Protein AF-A0A4V2G435-F1 (afdb_monomer_lite)

Structure (mmCIF, N/CA/C/O backbone):
data_AF-A0A4V2G435-F1
#
_entry.id   AF-A0A4V2G435-F1
#
loop_
_atom_site.group_PDB
_atom_site.id
_atom_site.type_symbol
_atom_site.label_atom_id
_atom_site.label_alt_id
_atom_site.label_comp_id
_atom_site.label_asym_id
_atom_site.label_entity_id
_atom_site.label_seq_id
_atom_site.pdbx_PDB_ins_code
_atom_site.Cartn_x
_atom_site.Cartn_y
_atom_site.Cartn_z
_atom_site.occupancy
_atom_site.B_iso_or_equiv
_atom_site.auth_seq_id
_atom_site.auth_comp_id
_atom_site.auth_asym_id
_atom_site.auth_atom_id
_atom_site.pdbx_PDB_model_num
ATOM 1 N N . MET A 1 1 ? 16.962 -81.201 39.757 1.00 57.88 1 MET A N 1
ATOM 2 C CA . MET A 1 1 ? 16.666 -80.628 38.418 1.00 57.88 1 MET A CA 1
ATOM 3 C C . MET A 1 1 ? 15.158 -80.462 38.131 1.00 57.88 1 MET A C 1
ATOM 5 O O . MET A 1 1 ? 14.732 -80.613 36.994 1.00 57.88 1 MET A O 1
ATOM 9 N N . ARG A 1 2 ? 14.321 -80.135 39.133 1.00 53.91 2 ARG A N 1
ATOM 10 C CA . ARG A 1 2 ? 12.897 -79.784 38.915 1.00 53.91 2 ARG A CA 1
ATOM 11 C C . ARG A 1 2 ? 12.682 -78.270 38.827 1.00 53.91 2 ARG A C 1
ATOM 13 O O . ARG A 1 2 ? 11.842 -77.824 38.064 1.00 53.91 2 ARG A O 1
ATOM 20 N N . MET A 1 3 ? 13.517 -77.493 39.519 1.00 58.62 3 MET A N 1
ATOM 21 C CA . MET A 1 3 ? 13.436 -76.028 39.567 1.00 58.62 3 MET A CA 1
ATOM 22 C C . MET A 1 3 ? 13.704 -75.358 38.207 1.00 58.62 3 MET A C 1
ATOM 24 O O . MET A 1 3 ? 13.019 -74.412 37.846 1.00 58.62 3 MET A O 1
ATOM 28 N N . PHE A 1 4 ? 14.620 -75.907 37.401 1.00 59.41 4 PHE A N 1
ATOM 29 C CA . PHE A 1 4 ? 14.977 -75.348 36.088 1.00 59.41 4 PHE A CA 1
ATOM 30 C C . PHE A 1 4 ? 13.829 -75.404 35.066 1.00 59.41 4 PHE A C 1
ATOM 32 O O . PHE A 1 4 ? 13.724 -74.548 34.193 1.00 59.41 4 PHE A O 1
ATOM 39 N N . ARG A 1 5 ? 12.927 -76.387 35.203 1.00 65.44 5 ARG A N 1
ATOM 40 C CA . ARG A 1 5 ? 11.756 -76.531 34.326 1.00 65.44 5 ARG A CA 1
ATOM 41 C C . ARG A 1 5 ? 10.707 -75.450 34.589 1.00 65.44 5 ARG A C 1
ATOM 43 O O . ARG A 1 5 ? 10.066 -74.996 33.650 1.00 65.44 5 ARG A O 1
ATOM 50 N N . PHE A 1 6 ? 10.578 -75.004 35.839 1.00 69.00 6 PHE A N 1
ATOM 51 C CA . PHE A 1 6 ? 9.664 -73.919 36.197 1.00 69.00 6 PHE A CA 1
ATOM 52 C C . PHE A 1 6 ? 10.163 -72.562 35.698 1.00 69.00 6 PHE A C 1
ATOM 54 O O . PHE A 1 6 ? 9.363 -71.789 35.187 1.00 69.00 6 PHE A O 1
ATOM 61 N N . PHE A 1 7 ? 11.475 -72.305 35.745 1.00 66.44 7 PHE A N 1
ATOM 62 C CA . PHE A 1 7 ? 12.044 -71.071 35.192 1.00 66.44 7 PHE A CA 1
ATOM 63 C C . PHE A 1 7 ? 11.900 -70.980 33.670 1.00 66.44 7 PHE A C 1
ATOM 65 O O . PHE A 1 7 ? 11.588 -69.911 33.157 1.00 66.44 7 PHE A O 1
ATOM 72 N N . PHE A 1 8 ? 12.053 -72.097 32.952 1.00 68.62 8 PHE A N 1
ATOM 73 C CA . PHE A 1 8 ? 11.862 -72.114 31.499 1.00 68.62 8 PHE A CA 1
ATOM 74 C C . PHE A 1 8 ? 10.394 -71.894 31.104 1.00 68.62 8 PHE A C 1
ATOM 76 O O . PHE A 1 8 ? 10.112 -71.148 30.172 1.00 68.62 8 PHE A O 1
ATOM 83 N N . ALA A 1 9 ? 9.448 -72.479 31.849 1.00 70.12 9 ALA A N 1
ATOM 84 C CA . ALA A 1 9 ? 8.021 -72.237 31.635 1.00 70.12 9 ALA A CA 1
ATOM 85 C C . ALA A 1 9 ? 7.628 -70.778 31.935 1.00 70.12 9 ALA A C 1
ATOM 87 O O . ALA A 1 9 ? 6.864 -70.185 31.177 1.00 70.12 9 ALA A O 1
ATOM 88 N N . LEU A 1 10 ? 8.190 -70.178 32.992 1.00 64.88 10 LEU A N 1
ATOM 89 C CA . LEU A 1 10 ? 7.948 -68.773 33.332 1.00 64.88 10 LEU A CA 1
ATOM 90 C C . LEU A 1 10 ? 8.527 -67.826 32.268 1.00 64.88 10 LEU A C 1
ATOM 92 O O . LEU A 1 10 ? 7.860 -66.881 31.863 1.00 64.88 10 LEU A O 1
ATOM 96 N N . ALA A 1 11 ? 9.727 -68.120 31.757 1.00 65.00 11 ALA A N 1
ATOM 97 C CA . ALA A 1 11 ? 10.351 -67.354 30.679 1.00 65.00 11 ALA A CA 1
ATOM 98 C C . ALA A 1 11 ? 9.545 -67.419 29.370 1.00 65.00 11 ALA A C 1
ATOM 100 O O . ALA A 1 11 ? 9.475 -66.430 28.646 1.00 65.00 11 ALA A O 1
ATOM 101 N N . LEU A 1 12 ? 8.892 -68.550 29.086 1.00 63.47 12 LEU A N 1
ATOM 102 C CA . LEU A 1 12 ? 8.074 -68.721 27.884 1.00 63.47 12 LEU A CA 1
ATOM 103 C C . LEU A 1 12 ? 6.739 -67.961 27.972 1.00 63.47 12 LEU A C 1
ATOM 105 O O . LEU A 1 12 ? 6.297 -67.385 26.984 1.00 63.47 12 LEU A O 1
ATOM 109 N N . ILE A 1 13 ? 6.129 -67.893 29.161 1.00 63.53 13 ILE A N 1
ATOM 110 C CA . ILE A 1 13 ? 4.898 -67.116 29.398 1.00 63.53 13 ILE A CA 1
ATOM 111 C C . ILE A 1 13 ? 5.200 -65.610 29.434 1.00 63.53 13 ILE A C 1
ATOM 113 O O . ILE A 1 13 ? 4.426 -64.813 28.911 1.00 63.53 13 ILE A O 1
ATOM 117 N N . CYS A 1 14 ? 6.349 -65.206 29.984 1.00 59.75 14 CYS A N 1
ATOM 118 C CA . CYS A 1 14 ? 6.784 -63.807 29.972 1.00 59.75 14 CYS A CA 1
ATOM 119 C C . CYS A 1 14 ? 7.311 -63.345 28.600 1.00 59.75 14 CYS A C 1
ATOM 121 O O . CYS A 1 14 ? 7.292 -62.149 28.326 1.00 59.75 14 CYS A O 1
ATOM 123 N N . GLY A 1 15 ? 7.758 -64.264 27.736 1.00 56.50 15 GLY A N 1
ATOM 124 C CA . GLY A 1 15 ? 8.289 -63.960 26.401 1.00 56.50 15 GLY A CA 1
ATOM 125 C C . GLY A 1 15 ? 7.241 -63.833 25.290 1.00 56.50 15 GLY A C 1
ATOM 126 O O . GLY A 1 15 ? 7.570 -63.357 24.208 1.00 56.50 15 GLY A O 1
ATOM 127 N N . LEU A 1 16 ? 5.988 -64.234 25.532 1.00 56.72 16 LEU A N 1
ATOM 128 C CA . LEU A 1 16 ? 4.901 -64.154 24.541 1.00 56.72 16 LEU A CA 1
ATOM 129 C C . LEU A 1 16 ? 4.052 -62.876 24.659 1.00 56.72 16 LEU A C 1
ATOM 131 O O . LEU A 1 16 ? 3.185 -62.629 23.822 1.00 56.72 16 LEU A O 1
ATOM 135 N N . SER A 1 17 ? 4.318 -62.031 25.653 1.00 60.50 17 SER A N 1
ATOM 136 C CA . SER A 1 17 ? 3.554 -60.806 25.911 1.00 60.50 17 SER A CA 1
ATOM 137 C C . SER A 1 17 ? 4.181 -59.579 25.250 1.00 60.50 17 SER A C 1
ATOM 139 O O . SER A 1 17 ? 4.481 -58.604 25.926 1.00 60.50 17 SER A O 1
ATOM 141 N N . SER A 1 18 ? 4.402 -59.614 23.935 1.00 57.25 18 SER A N 1
ATOM 142 C CA . SER A 1 18 ? 4.477 -58.382 23.135 1.00 57.25 18 SER A CA 1
ATOM 143 C C . SER A 1 18 ? 4.361 -58.692 21.645 1.00 57.25 18 SER A C 1
ATOM 145 O O . SER A 1 18 ? 5.321 -58.618 20.884 1.00 57.25 18 SER A O 1
ATOM 147 N N . ALA A 1 19 ? 3.154 -59.034 21.210 1.00 59.62 19 ALA A N 1
ATOM 148 C CA . ALA A 1 19 ? 2.731 -58.682 19.863 1.00 59.62 19 ALA A CA 1
ATOM 149 C C . ALA A 1 19 ? 1.853 -57.436 19.990 1.00 59.62 19 ALA A C 1
ATOM 151 O O . ALA A 1 19 ? 0.631 -57.501 19.868 1.00 59.62 19 ALA A O 1
ATOM 152 N N . ALA A 1 20 ? 2.476 -56.295 20.297 1.00 57.44 20 ALA A N 1
ATOM 153 C CA . ALA A 1 20 ? 1.845 -55.017 20.022 1.00 57.44 20 ALA A CA 1
ATOM 154 C C . ALA A 1 20 ? 1.720 -54.927 18.498 1.00 57.44 20 ALA A C 1
ATOM 156 O O . ALA A 1 20 ? 2.673 -54.600 17.793 1.00 57.44 20 ALA A O 1
ATOM 157 N N . LYS A 1 21 ? 0.558 -55.328 17.981 1.00 52.56 21 LYS A N 1
ATOM 158 C CA . LYS A 1 21 ? 0.185 -55.126 16.590 1.00 52.56 21 LYS A CA 1
ATOM 159 C C . LYS A 1 21 ? 0.009 -53.615 16.433 1.00 52.56 21 LYS A C 1
ATOM 161 O O . LYS A 1 21 ? -1.062 -53.087 16.711 1.00 52.56 21 LYS A O 1
ATOM 166 N N . ALA A 1 22 ? 1.100 -52.922 16.117 1.00 54.53 22 ALA A N 1
ATOM 167 C CA . ALA A 1 22 ? 1.050 -51.534 15.695 1.00 54.53 22 ALA A CA 1
ATOM 168 C C . ALA A 1 22 ? 0.249 -51.526 14.393 1.00 54.53 22 ALA A C 1
ATOM 170 O O . ALA A 1 22 ? 0.729 -51.975 13.353 1.00 54.53 22 ALA A O 1
ATOM 171 N N . ASP A 1 23 ? -1.026 -51.164 14.504 1.00 57.56 23 ASP A N 1
ATOM 172 C CA . ASP A 1 23 ? -1.878 -50.945 13.352 1.00 57.56 23 ASP A CA 1
ATOM 173 C C . ASP A 1 23 ? -1.259 -49.823 12.520 1.00 57.56 23 ASP A C 1
ATOM 175 O O . ASP A 1 23 ? -0.794 -48.816 13.059 1.00 57.56 23 ASP A O 1
ATOM 179 N N . GLN A 1 24 ? -1.217 -50.033 11.212 1.00 55.12 24 GLN A N 1
ATOM 180 C CA . GLN A 1 24 ? -0.586 -49.164 10.226 1.00 55.12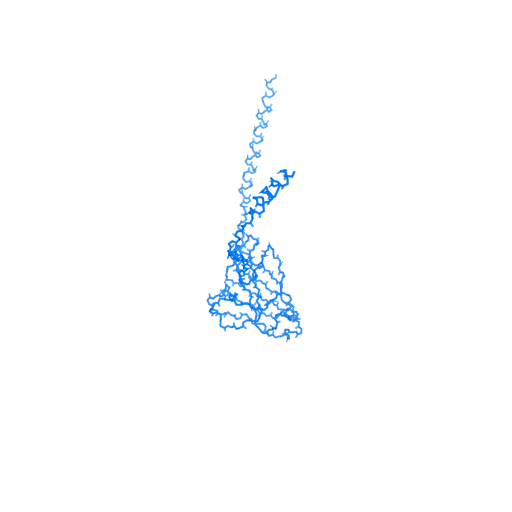 24 GLN A CA 1
ATOM 181 C C . GLN A 1 24 ? -1.494 -47.960 9.935 1.00 55.12 24 GLN A C 1
ATOM 183 O O . GLN A 1 24 ? -1.756 -47.613 8.787 1.00 55.12 24 GLN A O 1
ATOM 188 N N . ALA A 1 25 ? -2.019 -47.333 10.985 1.00 54.38 25 ALA A N 1
ATOM 189 C CA . ALA A 1 25 ? -2.596 -46.010 10.890 1.00 54.38 25 ALA A CA 1
ATOM 190 C C . ALA A 1 25 ? -1.434 -45.014 10.926 1.00 54.38 25 ALA A C 1
ATOM 192 O O . ALA A 1 25 ? -1.142 -44.412 11.961 1.00 54.38 25 ALA A O 1
ATOM 193 N N . ASP A 1 26 ? -0.755 -44.866 9.785 1.00 59.03 26 ASP A N 1
ATOM 194 C CA . ASP A 1 26 ? 0.079 -43.697 9.518 1.00 59.03 26 ASP A CA 1
ATOM 195 C C . ASP A 1 26 ? -0.847 -42.478 9.561 1.00 59.03 26 ASP A C 1
ATOM 197 O O . ASP A 1 26 ? -1.499 -42.117 8.579 1.00 59.03 26 ASP A O 1
ATOM 201 N N . PHE A 1 27 ? -0.977 -41.854 10.729 1.00 52.53 27 PHE A N 1
ATOM 202 C CA . PHE A 1 27 ? -1.645 -40.569 10.804 1.00 52.53 27 PHE A CA 1
ATOM 203 C C . PHE A 1 27 ? -0.696 -39.539 10.185 1.00 52.53 27 PHE A C 1
ATOM 205 O O . PHE A 1 27 ? 0.343 -39.178 10.735 1.00 52.53 27 PHE A O 1
ATOM 212 N N . ARG A 1 28 ? -1.038 -39.083 8.981 1.00 54.91 28 ARG A N 1
ATOM 213 C CA . ARG A 1 28 ? -0.359 -37.962 8.340 1.00 54.91 28 ARG A CA 1
ATOM 214 C C . ARG A 1 28 ? -0.998 -36.681 8.843 1.00 54.91 28 ARG A C 1
ATOM 216 O O . ARG A 1 28 ? -2.103 -36.327 8.442 1.00 54.91 28 ARG A O 1
ATOM 223 N N . LEU A 1 29 ? -0.281 -35.995 9.718 1.00 37.78 29 LEU A N 1
ATOM 224 C CA . LEU A 1 29 ? -0.616 -34.645 10.131 1.00 37.78 29 LEU A CA 1
ATOM 225 C C . LEU A 1 29 ? 0.170 -33.681 9.249 1.00 37.78 29 LEU A C 1
ATOM 227 O O . LEU A 1 29 ? 1.379 -33.824 9.080 1.00 37.78 29 LEU A O 1
ATOM 231 N N . VAL A 1 30 ? -0.532 -32.738 8.640 1.00 49.81 30 VAL A N 1
ATOM 232 C CA . VAL A 1 30 ? 0.050 -31.745 7.748 1.00 49.81 30 VAL A CA 1
ATOM 233 C C . VAL A 1 30 ? -0.531 -30.400 8.158 1.00 49.81 30 VAL A C 1
ATOM 235 O O . VAL A 1 30 ? -1.741 -30.194 8.118 1.00 49.81 30 VAL A O 1
ATOM 238 N N . ILE A 1 31 ? 0.351 -29.527 8.634 1.00 42.25 31 ILE A N 1
ATOM 239 C CA . ILE A 1 31 ? 0.068 -28.116 8.871 1.00 42.25 31 ILE A CA 1
ATOM 240 C C . ILE A 1 31 ? 0.381 -27.436 7.543 1.00 42.25 31 ILE A C 1
ATOM 242 O O . ILE A 1 31 ? 1.533 -27.437 7.113 1.00 42.25 31 ILE A O 1
ATOM 246 N N . LEU A 1 32 ? -0.658 -26.956 6.868 1.00 42.16 32 LEU A N 1
ATOM 247 C CA . LEU A 1 32 ? -0.535 -26.158 5.652 1.00 42.16 32 LEU A CA 1
ATOM 248 C C . LEU A 1 32 ? -0.859 -24.727 6.034 1.00 42.16 32 LEU A C 1
ATOM 250 O O . LEU A 1 32 ? -1.917 -24.472 6.611 1.00 42.16 32 LEU A O 1
ATOM 254 N N . ASP A 1 33 ? 0.067 -23.833 5.734 1.00 46.16 33 ASP A N 1
ATOM 255 C CA . ASP A 1 33 ? -0.197 -22.403 5.719 1.00 46.16 33 ASP A CA 1
ATOM 256 C C . ASP A 1 33 ? -1.042 -22.103 4.466 1.00 46.16 33 ASP A C 1
ATOM 258 O O . ASP A 1 33 ? -0.679 -22.599 3.392 1.00 46.16 33 ASP A O 1
ATOM 262 N N . PRO A 1 34 ? -2.197 -21.419 4.557 1.00 48.75 34 PRO A N 1
ATOM 263 C CA . PRO A 1 34 ? -2.899 -20.959 3.365 1.00 48.75 34 PRO A CA 1
ATOM 264 C C . PRO A 1 34 ? -2.066 -19.926 2.593 1.00 48.75 34 PRO A C 1
ATOM 266 O O . PRO A 1 34 ? -1.251 -19.208 3.169 1.00 48.75 34 PRO A O 1
ATOM 269 N N . ASP A 1 35 ? -2.295 -19.909 1.278 1.00 69.38 35 ASP A N 1
ATOM 270 C CA . ASP A 1 35 ? -1.558 -19.135 0.279 1.00 69.38 35 ASP A CA 1
ATOM 271 C C . ASP A 1 35 ? -1.443 -17.650 0.650 1.00 69.38 35 ASP A C 1
ATOM 273 O O . ASP A 1 35 ? -2.409 -17.045 1.110 1.00 69.38 35 ASP A O 1
ATOM 277 N N . TYR A 1 36 ? -0.236 -17.121 0.412 1.00 76.38 36 TYR A N 1
ATOM 278 C CA . TYR A 1 36 ? 0.309 -15.777 0.665 1.00 76.38 36 TYR A CA 1
ATOM 279 C C . TYR A 1 36 ? 0.330 -15.231 2.108 1.00 76.38 36 TYR A C 1
ATOM 281 O O . TYR A 1 36 ? -0.650 -15.162 2.845 1.00 76.38 36 TYR A O 1
ATOM 289 N N . ILE A 1 37 ? 1.507 -14.718 2.483 1.00 84.06 37 ILE A N 1
ATOM 290 C CA . ILE A 1 37 ? 1.763 -14.079 3.776 1.00 84.06 37 ILE A CA 1
ATOM 291 C C . ILE A 1 37 ? 1.103 -12.696 3.807 1.00 84.06 37 ILE A C 1
ATOM 293 O O . ILE A 1 37 ? 1.375 -11.850 2.958 1.00 84.06 37 ILE A O 1
ATOM 297 N N . THR A 1 38 ? 0.290 -12.433 4.834 1.00 89.12 38 THR A N 1
ATOM 298 C CA . THR A 1 38 ? -0.253 -11.093 5.109 1.00 89.12 38 THR A CA 1
ATOM 299 C C . THR A 1 38 ? 0.463 -10.432 6.284 1.00 89.12 38 THR A C 1
ATOM 301 O O . THR A 1 38 ? 0.591 -11.033 7.354 1.00 89.12 38 THR A O 1
ATOM 304 N N . HIS A 1 39 ? 0.866 -9.172 6.131 1.00 93.44 39 HIS A N 1
ATOM 305 C CA . HIS A 1 39 ? 1.606 -8.430 7.149 1.00 93.44 39 HIS A CA 1
ATOM 306 C C . HIS A 1 39 ? 0.682 -7.511 7.968 1.00 93.44 39 HIS A C 1
ATOM 308 O O . HIS A 1 39 ? 0.043 -6.620 7.404 1.00 93.44 39 HIS A O 1
ATOM 314 N N . PRO A 1 40 ? 0.583 -7.683 9.301 1.00 95.06 40 PRO A N 1
ATOM 315 C CA . PRO A 1 40 ? -0.220 -6.794 10.133 1.00 95.06 40 PRO A CA 1
ATOM 316 C C . PRO A 1 40 ? 0.458 -5.426 10.303 1.00 95.06 40 PRO A C 1
ATOM 318 O O . PRO A 1 40 ? 1.605 -5.342 10.740 1.00 95.06 40 PRO A O 1
ATOM 321 N N . ILE A 1 41 ? -0.279 -4.351 10.016 1.00 95.94 41 ILE A N 1
ATOM 322 C CA . ILE A 1 41 ? 0.198 -2.966 10.116 1.00 95.94 41 ILE A CA 1
ATOM 323 C C . ILE A 1 41 ? -0.442 -2.300 11.330 1.00 95.94 41 ILE A C 1
ATOM 325 O O . ILE A 1 41 ? -1.635 -2.007 11.332 1.00 95.94 41 ILE A O 1
ATOM 329 N N . PHE A 1 42 ? 0.359 -2.052 12.365 1.00 95.06 42 PHE A N 1
ATOM 330 C CA . PHE A 1 42 ? -0.110 -1.475 13.632 1.00 95.06 42 PHE A CA 1
ATOM 331 C C . PHE A 1 42 ? 0.005 0.053 13.694 1.00 95.06 42 PHE A C 1
ATOM 333 O O . PHE A 1 42 ? -0.657 0.687 14.512 1.00 95.06 42 PHE A O 1
ATOM 340 N N . SER A 1 43 ? 0.827 0.657 12.835 1.00 94.75 43 SER A N 1
ATOM 341 C CA . SER A 1 43 ? 1.055 2.103 12.786 1.00 94.75 43 SER A CA 1
ATOM 342 C C . SER A 1 43 ? 1.518 2.539 11.400 1.00 94.75 43 SER A C 1
ATOM 344 O O . SER A 1 43 ? 2.124 1.743 10.686 1.00 94.75 43 SER A O 1
ATOM 346 N N . THR A 1 44 ? 1.294 3.809 11.059 1.00 92.50 44 THR A N 1
ATOM 347 C CA . THR A 1 44 ? 1.836 4.448 9.852 1.00 92.50 44 THR A CA 1
ATOM 348 C C . THR A 1 44 ? 2.682 5.680 10.217 1.00 92.50 44 THR A C 1
ATOM 350 O O . THR A 1 44 ? 2.313 6.369 11.174 1.00 92.50 44 THR A O 1
ATOM 353 N N . PRO A 1 45 ? 3.777 5.996 9.495 1.00 95.44 45 PRO A N 1
ATOM 354 C CA . PRO A 1 45 ? 4.258 5.337 8.276 1.00 95.44 45 PRO A CA 1
ATOM 355 C C . PRO A 1 45 ? 4.692 3.881 8.501 1.00 95.44 45 PRO A C 1
ATOM 357 O O . PRO A 1 45 ? 5.166 3.530 9.580 1.00 95.44 45 PRO A O 1
ATOM 360 N N . TYR A 1 46 ? 4.475 3.040 7.493 1.00 96.38 46 TYR A N 1
ATOM 361 C CA . TYR A 1 46 ? 4.882 1.637 7.465 1.00 96.38 46 TYR A CA 1
ATOM 362 C C . TYR A 1 46 ? 5.735 1.387 6.228 1.00 96.38 46 TYR A C 1
ATOM 364 O O . TYR A 1 46 ? 5.369 1.817 5.138 1.00 96.38 46 TYR A O 1
ATOM 372 N N . GLU A 1 47 ? 6.859 0.701 6.393 1.00 97.25 47 GLU A N 1
ATOM 373 C CA . GLU A 1 47 ? 7.763 0.392 5.289 1.00 97.25 47 GLU A CA 1
ATOM 374 C C . GLU A 1 47 ? 7.634 -1.071 4.878 1.00 97.25 47 GLU A C 1
ATOM 376 O O . GLU A 1 47 ? 7.577 -1.960 5.732 1.00 97.25 47 GLU A O 1
ATOM 381 N N . PHE A 1 48 ? 7.603 -1.319 3.571 1.00 95.06 48 PHE A N 1
ATOM 382 C CA . PHE A 1 48 ? 7.576 -2.666 3.014 1.00 95.06 48 PHE A CA 1
ATOM 383 C C . PHE A 1 48 ? 8.343 -2.749 1.693 1.00 95.06 48 PHE A C 1
ATOM 385 O O . PHE A 1 48 ? 8.626 -1.741 1.048 1.00 95.06 48 PHE A O 1
ATOM 392 N N . SER A 1 49 ? 8.661 -3.974 1.289 1.00 95.25 49 SER A N 1
ATOM 393 C CA . SER A 1 49 ? 9.219 -4.297 -0.024 1.00 95.25 49 SER A CA 1
ATOM 394 C C . SER A 1 49 ? 8.285 -5.275 -0.724 1.00 95.25 49 SER A C 1
ATOM 396 O O . SER A 1 49 ? 7.598 -6.055 -0.057 1.00 95.25 49 SER A O 1
ATOM 398 N N . PHE A 1 50 ? 8.248 -5.233 -2.052 1.00 93.19 50 PHE A N 1
ATOM 399 C CA . PHE A 1 50 ? 7.480 -6.199 -2.825 1.00 93.19 50 PHE A CA 1
ATOM 400 C C . PHE A 1 50 ? 8.157 -7.570 -2.820 1.00 93.19 50 PHE A C 1
ATOM 402 O O . PHE A 1 50 ? 9.378 -7.695 -2.727 1.00 93.19 50 PHE A O 1
ATOM 409 N N . ALA A 1 51 ? 7.339 -8.610 -2.920 1.00 92.62 51 ALA A N 1
ATOM 410 C CA . ALA A 1 51 ? 7.771 -9.967 -3.212 1.00 92.62 51 ALA A CA 1
ATOM 411 C C . ALA A 1 51 ? 7.077 -10.433 -4.498 1.00 92.62 51 ALA A C 1
ATOM 413 O O . ALA A 1 51 ? 6.054 -9.854 -4.862 1.00 92.62 51 ALA A O 1
ATOM 414 N N . PRO A 1 52 ? 7.579 -11.471 -5.185 1.00 91.38 52 PRO A N 1
ATOM 415 C CA . PRO A 1 52 ? 6.860 -12.052 -6.311 1.00 91.38 52 PRO A CA 1
ATOM 416 C C . PRO A 1 52 ? 5.422 -12.412 -5.931 1.00 91.38 52 PRO A C 1
ATOM 418 O O . PRO A 1 52 ? 5.196 -13.025 -4.883 1.00 91.38 52 PRO A O 1
ATOM 421 N N . CYS A 1 53 ? 4.466 -12.035 -6.778 1.00 89.38 53 CYS A N 1
ATOM 422 C CA . CYS A 1 53 ? 3.070 -12.421 -6.601 1.00 89.38 53 CYS A CA 1
ATOM 423 C C . CYS A 1 53 ? 2.926 -13.950 -6.613 1.00 89.38 53 CYS A C 1
ATOM 425 O O . CYS A 1 53 ? 3.548 -14.632 -7.431 1.00 89.38 53 CYS A O 1
ATOM 427 N N . VAL A 1 54 ? 2.095 -14.491 -5.720 1.00 88.44 54 VAL A N 1
ATOM 428 C CA . VAL A 1 54 ? 1.799 -15.934 -5.668 1.00 88.44 54 VAL A CA 1
ATOM 429 C C . VAL A 1 54 ? 0.354 -16.229 -6.063 1.00 88.44 54 VAL A C 1
ATOM 431 O O . VAL A 1 54 ? -0.517 -15.353 -6.028 1.00 88.44 54 VAL A O 1
ATOM 434 N N . ASP A 1 55 ? 0.095 -17.481 -6.438 1.00 83.75 55 ASP A N 1
ATOM 435 C CA . ASP A 1 55 ? -1.229 -17.927 -6.866 1.00 83.75 55 ASP A CA 1
ATOM 436 C C . ASP A 1 55 ? -2.285 -17.657 -5.780 1.00 83.75 55 ASP A C 1
ATOM 438 O O . ASP A 1 55 ? -2.089 -17.915 -4.594 1.00 83.75 55 ASP A O 1
ATOM 442 N N . GLY A 1 56 ? -3.423 -17.095 -6.191 1.00 82.94 56 GLY A N 1
ATOM 443 C CA . GLY A 1 56 ? -4.528 -16.753 -5.290 1.00 82.94 56 GLY A CA 1
ATOM 444 C C . GLY A 1 56 ? -4.381 -15.433 -4.521 1.00 82.94 56 GLY A C 1
ATOM 445 O O . GLY A 1 56 ? -5.356 -15.019 -3.900 1.00 82.94 56 GLY A O 1
ATOM 446 N N . GLN A 1 57 ? -3.229 -14.749 -4.586 1.00 87.62 57 GLN A N 1
ATOM 447 C CA . GLN A 1 57 ? -3.014 -13.454 -3.916 1.00 87.62 57 GLN A CA 1
ATOM 448 C C . GLN A 1 57 ? -3.805 -12.307 -4.550 1.00 87.62 57 GLN A C 1
ATOM 450 O O . GLN A 1 57 ? -4.242 -11.389 -3.856 1.00 87.62 57 GLN A O 1
ATOM 455 N N . LEU A 1 58 ? -4.000 -12.361 -5.866 1.00 86.50 58 LEU A N 1
ATOM 456 C CA . LEU A 1 58 ? -4.764 -11.376 -6.625 1.00 86.50 58 LEU A CA 1
ATOM 457 C C . LEU A 1 58 ? -6.186 -11.890 -6.899 1.00 86.50 58 LEU A C 1
ATOM 459 O O . LEU A 1 58 ? -6.371 -13.095 -7.106 1.00 86.50 58 LEU A O 1
ATOM 463 N N . PRO A 1 59 ? -7.200 -11.006 -6.946 1.00 83.56 59 PRO A N 1
ATOM 464 C CA . PRO A 1 59 ? -8.543 -11.387 -7.368 1.00 83.56 59 PRO A CA 1
ATOM 465 C C . PRO A 1 59 ? -8.536 -11.999 -8.775 1.00 83.56 59 PRO A C 1
ATOM 467 O O . PRO A 1 59 ? -7.853 -11.522 -9.677 1.00 83.56 59 PRO A O 1
ATOM 470 N N . THR A 1 60 ? -9.359 -13.024 -9.000 1.00 77.62 60 THR A N 1
ATOM 471 C CA . THR A 1 60 ? -9.392 -13.796 -10.261 1.00 77.62 60 THR A CA 1
ATOM 472 C C . THR A 1 60 ? -9.771 -12.994 -11.508 1.00 77.62 60 THR A C 1
ATOM 474 O O . THR A 1 60 ? -9.622 -13.493 -12.620 1.00 77.62 60 THR A O 1
ATOM 477 N N . ASN A 1 61 ? -10.306 -11.785 -11.330 1.00 71.88 61 ASN A N 1
ATOM 478 C CA . ASN A 1 61 ? -10.732 -10.898 -12.412 1.00 71.88 61 ASN A CA 1
ATOM 479 C C . ASN A 1 61 ? -9.644 -9.896 -12.831 1.00 71.88 61 ASN A C 1
ATOM 481 O O . ASN A 1 61 ? -9.853 -9.149 -13.785 1.00 71.88 61 ASN A O 1
ATOM 485 N N . VAL A 1 62 ? -8.508 -9.867 -12.129 1.00 74.44 62 VAL A N 1
ATOM 486 C CA . VAL A 1 62 ? -7.370 -9.007 -12.459 1.00 74.44 62 VAL A CA 1
ATOM 487 C C . VAL A 1 62 ? -6.639 -9.603 -13.664 1.00 74.44 62 VAL A C 1
ATOM 489 O O . VAL A 1 62 ? -6.163 -10.736 -13.628 1.00 74.44 62 VAL A O 1
ATOM 492 N N . VAL A 1 63 ? -6.635 -8.857 -14.772 1.00 54.53 63 VAL A N 1
ATOM 493 C CA . VAL A 1 63 ? -6.170 -9.316 -16.097 1.00 54.53 63 VAL A CA 1
ATOM 494 C C . VAL A 1 63 ? -4.662 -9.087 -16.287 1.00 54.53 63 VAL A C 1
ATOM 496 O O . VAL A 1 63 ? -4.044 -9.696 -17.161 1.00 54.53 63 VAL A O 1
ATOM 499 N N . SER A 1 64 ? -4.069 -8.206 -15.483 1.00 63.19 64 SER A N 1
ATOM 500 C CA . SER A 1 64 ? -2.657 -7.828 -15.503 1.00 63.19 64 SER A CA 1
ATOM 501 C C . SER A 1 64 ? -1.799 -8.838 -14.734 1.00 63.19 64 SER A C 1
ATOM 503 O O . SER A 1 64 ? -2.122 -9.262 -13.624 1.00 63.19 64 SER A O 1
ATOM 505 N N . SER A 1 65 ? -0.676 -9.236 -15.336 1.00 73.31 65 SER A N 1
ATOM 506 C CA . SER A 1 65 ? 0.350 -10.031 -14.663 1.00 73.31 65 SER A CA 1
ATOM 507 C C . SER A 1 65 ? 1.229 -9.105 -13.828 1.00 73.31 65 SER A C 1
ATOM 509 O O . SER A 1 65 ? 2.305 -8.712 -14.270 1.00 73.31 65 SER A O 1
ATOM 511 N N . TYR A 1 66 ? 0.756 -8.735 -12.642 1.00 88.25 66 TYR A N 1
ATOM 512 C CA . TYR A 1 66 ? 1.592 -8.037 -11.673 1.00 88.25 66 TYR A CA 1
ATOM 513 C C . TYR A 1 66 ? 2.824 -8.876 -11.321 1.00 88.25 66 TYR A C 1
ATOM 515 O O . TYR A 1 66 ? 2.741 -10.100 -11.184 1.00 88.25 66 TYR A O 1
ATOM 523 N N . GLN A 1 67 ? 3.969 -8.212 -11.200 1.00 87.94 67 GLN A N 1
ATOM 524 C CA . GLN A 1 67 ? 5.249 -8.852 -10.907 1.00 87.94 67 GLN A CA 1
ATOM 525 C C . GLN A 1 67 ? 5.489 -8.874 -9.399 1.00 87.94 67 GLN A C 1
ATOM 527 O O . GLN A 1 67 ? 5.843 -9.920 -8.847 1.00 87.94 67 GLN A O 1
ATOM 532 N N . GLY A 1 68 ? 5.237 -7.747 -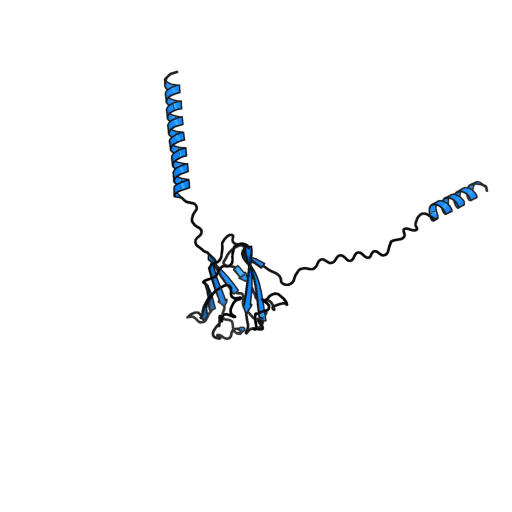8.730 1.00 91.38 68 GLY A N 1
ATOM 533 C CA . GLY A 1 68 ? 5.413 -7.578 -7.294 1.00 91.38 68 GLY A CA 1
ATOM 534 C C . GLY A 1 68 ? 4.094 -7.437 -6.558 1.00 91.38 68 GLY A C 1
ATOM 535 O O . GLY A 1 68 ? 3.221 -6.679 -6.960 1.00 91.38 68 GLY A O 1
ATOM 536 N N . CYS A 1 69 ? 3.954 -8.145 -5.444 1.00 92.75 69 CYS A N 1
ATOM 537 C CA . CYS A 1 69 ? 2.799 -8.070 -4.567 1.00 92.75 69 CYS A CA 1
ATOM 538 C C . CYS A 1 69 ? 3.220 -7.901 -3.105 1.00 92.75 69 CYS A C 1
ATOM 540 O O . CYS A 1 69 ? 4.206 -8.466 -2.626 1.00 92.75 69 CYS A O 1
ATOM 542 N N . PHE A 1 70 ? 2.420 -7.134 -2.374 1.00 94.38 70 PHE A N 1
ATOM 543 C CA . PHE A 1 70 ? 2.465 -7.007 -0.927 1.00 94.38 70 PHE A CA 1
ATOM 544 C C . PHE A 1 70 ? 1.050 -7.167 -0.378 1.00 94.38 70 PHE A C 1
ATOM 546 O O . PHE A 1 70 ? 0.125 -6.496 -0.831 1.00 94.38 70 PHE A O 1
ATOM 553 N N . SER A 1 71 ? 0.875 -8.020 0.629 1.00 94.50 71 SER A N 1
ATOM 554 C CA . SER A 1 71 ? -0.412 -8.195 1.304 1.00 94.50 71 SER A CA 1
ATOM 555 C C . SER A 1 71 ? -0.345 -7.659 2.727 1.00 94.50 71 SER A C 1
ATOM 557 O O . SER A 1 71 ? 0.480 -8.093 3.533 1.00 94.50 71 SER A O 1
ATOM 559 N N . GLY A 1 72 ? -1.243 -6.732 3.051 1.00 94.69 72 GLY A N 1
ATOM 560 C CA . GLY A 1 72 ? -1.314 -6.073 4.349 1.00 94.69 72 GLY A CA 1
ATOM 561 C C . GLY A 1 72 ? -2.636 -6.333 5.062 1.00 94.69 72 GLY A C 1
ATOM 562 O O . GLY A 1 72 ? -3.674 -6.547 4.437 1.00 94.69 72 GLY A O 1
ATOM 563 N N . VAL A 1 73 ? -2.608 -6.276 6.394 1.00 95.62 73 VAL A N 1
ATOM 564 C CA . VAL A 1 73 ? -3.813 -6.216 7.230 1.00 95.62 73 VAL A CA 1
ATOM 565 C C . VAL A 1 73 ? -3.777 -4.935 8.042 1.00 95.62 73 VAL A C 1
ATOM 567 O O . VAL A 1 73 ? -2.859 -4.726 8.838 1.00 95.62 73 VAL A O 1
ATOM 570 N N . ASN A 1 74 ? -4.796 -4.094 7.889 1.00 95.56 74 ASN A N 1
ATOM 571 C CA . ASN A 1 74 ? -4.938 -2.889 8.693 1.00 95.56 74 ASN A CA 1
ATOM 572 C C . ASN A 1 74 ? -5.211 -3.278 10.158 1.00 95.56 74 ASN A C 1
ATOM 574 O O . ASN A 1 74 ? -6.263 -3.822 10.479 1.00 95.56 74 ASN A O 1
ATOM 578 N N . ARG A 1 75 ? -4.261 -3.012 11.056 1.00 95.88 75 ARG A N 1
ATOM 579 C CA . ARG A 1 75 ? -4.384 -3.202 12.511 1.00 95.88 75 ARG A CA 1
ATOM 580 C C . ARG A 1 75 ? -4.113 -1.897 13.266 1.00 95.88 75 ARG A C 1
ATOM 582 O O . ARG A 1 75 ? -3.765 -1.939 14.444 1.00 95.88 75 ARG A O 1
ATOM 589 N N . THR A 1 76 ? -4.259 -0.740 12.615 1.00 93.81 76 THR A N 1
ATOM 590 C CA . THR A 1 76 ? -3.963 0.564 13.239 1.00 93.81 76 THR A CA 1
ATOM 591 C C . THR A 1 76 ? -5.056 1.025 14.198 1.00 93.81 76 THR A C 1
ATOM 593 O O . THR A 1 76 ? -4.873 2.005 14.917 1.00 93.81 76 THR A O 1
ATOM 596 N N . GLY A 1 77 ? -6.203 0.338 14.212 1.00 91.50 77 GLY A N 1
ATOM 597 C CA . GLY A 1 77 ? -7.365 0.707 15.015 1.00 91.50 77 GLY A CA 1
ATOM 598 C C . GLY A 1 77 ? -8.314 1.689 14.328 1.00 91.50 77 GLY A C 1
ATOM 599 O O . GLY A 1 77 ? -9.369 1.966 14.888 1.00 91.50 77 GLY A O 1
ATOM 600 N N . ASN A 1 78 ? -7.980 2.175 13.127 1.00 91.62 78 ASN A N 1
ATOM 601 C CA . ASN A 1 78 ? -8.788 3.128 12.363 1.00 91.62 78 ASN A CA 1
ATOM 602 C C . ASN A 1 78 ? -8.991 2.656 10.922 1.00 91.62 78 ASN A C 1
ATOM 604 O O . ASN A 1 78 ? -8.110 2.022 10.344 1.00 91.62 78 ASN A O 1
ATOM 608 N N . ASP A 1 79 ? -10.117 3.035 10.329 1.00 93.19 79 ASP A N 1
ATOM 609 C CA . ASP A 1 79 ? -10.405 2.823 8.909 1.00 93.19 79 ASP A CA 1
ATOM 610 C C . ASP A 1 79 ? -9.557 3.769 8.038 1.00 93.19 79 ASP A C 1
ATOM 612 O O . ASP A 1 79 ? -9.394 4.953 8.366 1.00 93.19 79 ASP A O 1
ATOM 616 N N . TRP A 1 80 ? -9.006 3.256 6.933 1.00 94.38 80 TRP A N 1
ATOM 617 C CA . TRP A 1 80 ? -8.193 4.041 5.998 1.00 94.38 80 TRP A CA 1
ATOM 618 C C . TRP A 1 80 ? -9.022 4.434 4.778 1.00 94.38 80 TRP A C 1
ATOM 620 O O . TRP A 1 80 ? -9.406 3.589 3.968 1.00 94.38 80 TRP A O 1
ATOM 630 N N . VAL A 1 81 ? -9.243 5.734 4.610 1.00 95.12 81 VAL A N 1
ATOM 631 C CA . VAL A 1 81 ? -10.001 6.311 3.485 1.00 95.12 81 VAL A CA 1
ATOM 632 C C . VAL A 1 81 ? -9.117 6.668 2.287 1.00 95.12 81 VAL A C 1
ATOM 634 O O . VAL A 1 81 ? -9.611 7.039 1.220 1.00 95.12 81 VAL A O 1
ATOM 637 N N . GLY A 1 82 ? -7.804 6.543 2.463 1.00 95.00 82 GLY A N 1
ATOM 638 C CA . GLY A 1 82 ? -6.797 6.706 1.430 1.00 95.00 82 GLY A CA 1
ATOM 639 C C . GLY A 1 82 ? -5.424 6.273 1.925 1.00 95.00 82 GLY A C 1
ATOM 640 O O . GLY A 1 82 ? -5.230 6.025 3.118 1.00 95.00 82 GLY A O 1
ATOM 641 N N . VAL A 1 83 ? -4.472 6.209 1.005 1.00 96.00 83 VAL A N 1
ATOM 642 C CA . VAL A 1 83 ? -3.061 5.958 1.291 1.00 96.00 83 VAL A CA 1
ATOM 643 C C . VAL A 1 83 ? -2.191 6.850 0.412 1.00 96.00 83 VAL A C 1
ATOM 645 O O . VAL A 1 83 ? -2.500 7.085 -0.755 1.00 96.00 83 VAL A O 1
ATOM 648 N N . GLU A 1 84 ? -1.098 7.335 0.981 1.00 96.19 84 GLU A N 1
ATOM 649 C CA . GLU A 1 84 ? 0.017 7.927 0.252 1.00 96.19 84 GLU A CA 1
ATOM 650 C C . GLU A 1 84 ? 1.183 6.944 0.333 1.00 96.19 84 GLU A C 1
ATOM 652 O O . GLU A 1 84 ? 1.566 6.508 1.419 1.00 96.19 84 GLU A O 1
ATOM 657 N N . MET A 1 85 ? 1.736 6.573 -0.814 1.00 95.69 85 MET A N 1
ATOM 658 C CA . MET A 1 85 ? 2.948 5.776 -0.897 1.00 95.69 85 MET A CA 1
ATOM 659 C C . MET A 1 85 ? 4.073 6.613 -1.484 1.00 95.69 85 MET A C 1
ATOM 661 O O . MET A 1 85 ? 3.898 7.311 -2.483 1.00 95.69 85 MET A O 1
ATOM 665 N N . VAL A 1 86 ? 5.241 6.518 -0.865 1.00 95.25 86 VAL A N 1
ATOM 666 C CA . VAL A 1 86 ? 6.453 7.202 -1.295 1.00 95.25 86 VAL A CA 1
ATOM 667 C C . VAL A 1 86 ? 7.505 6.161 -1.627 1.00 95.25 86 VAL A C 1
ATOM 669 O O . VAL A 1 86 ? 7.820 5.298 -0.807 1.00 95.25 86 VAL A O 1
ATOM 672 N N . VAL A 1 87 ? 8.058 6.269 -2.829 1.00 94.00 87 VAL A N 1
ATOM 673 C CA . VAL A 1 87 ? 9.073 5.354 -3.354 1.00 94.00 87 VAL A CA 1
ATOM 674 C C . VAL A 1 87 ? 10.271 6.176 -3.806 1.00 94.00 87 VAL A C 1
ATOM 676 O O . VAL A 1 87 ? 10.107 7.178 -4.498 1.00 94.00 87 VAL A O 1
ATOM 679 N N . SER A 1 88 ? 11.482 5.794 -3.412 1.00 93.50 88 SER A N 1
ATOM 680 C CA . SER A 1 88 ? 12.697 6.461 -3.897 1.00 93.50 88 SER A CA 1
ATOM 681 C C . SER A 1 88 ? 12.905 6.175 -5.381 1.00 93.50 88 SER A C 1
ATOM 683 O O . SER A 1 88 ? 12.770 5.030 -5.798 1.00 93.50 88 SER A O 1
ATOM 685 N N . ASN A 1 89 ? 13.255 7.187 -6.174 1.00 90.38 89 ASN A N 1
ATOM 686 C CA . ASN A 1 89 ? 13.607 6.986 -7.575 1.00 90.38 89 ASN A CA 1
ATOM 687 C C . ASN A 1 89 ? 15.031 6.418 -7.663 1.00 90.38 89 ASN A C 1
ATOM 689 O O . ASN A 1 89 ? 16.004 7.124 -7.392 1.00 90.38 89 ASN A O 1
ATOM 693 N N . THR A 1 90 ? 15.141 5.129 -7.971 1.00 88.88 90 THR A N 1
ATOM 694 C CA . THR A 1 90 ? 16.412 4.423 -8.175 1.00 88.88 90 THR A CA 1
ATOM 695 C C . THR A 1 90 ? 16.697 4.239 -9.662 1.00 88.88 90 THR A C 1
ATOM 697 O O . THR A 1 90 ? 15.805 4.387 -10.500 1.00 88.88 90 THR A O 1
ATOM 700 N N . ASP A 1 91 ? 17.936 3.872 -9.995 1.00 86.25 91 ASP A N 1
ATOM 701 C CA . ASP A 1 91 ? 18.332 3.579 -11.379 1.00 86.25 91 ASP A CA 1
ATOM 702 C C . ASP A 1 91 ? 17.460 2.473 -12.006 1.00 86.25 91 ASP A C 1
ATOM 704 O O . ASP A 1 91 ? 17.160 2.536 -13.197 1.00 86.25 91 ASP A O 1
ATOM 708 N N . ASP A 1 92 ? 16.986 1.515 -11.199 1.00 84.25 92 ASP A N 1
ATOM 709 C CA . ASP A 1 92 ? 16.100 0.425 -11.631 1.00 84.25 92 ASP A CA 1
ATOM 710 C C . ASP A 1 92 ? 14.697 0.909 -12.046 1.00 84.25 92 ASP A C 1
ATOM 712 O O . ASP A 1 92 ? 14.075 0.312 -12.922 1.00 84.25 92 ASP A O 1
ATOM 716 N N . LEU A 1 93 ? 14.209 2.017 -11.468 1.00 84.31 93 LEU A N 1
ATOM 717 C CA . LEU A 1 93 ? 12.946 2.660 -11.863 1.00 84.31 93 LEU A CA 1
ATOM 718 C C . LEU A 1 93 ? 13.123 3.600 -13.070 1.00 84.31 93 LEU A C 1
ATOM 720 O O . LEU A 1 93 ? 12.153 3.957 -13.743 1.00 84.31 93 LEU A O 1
ATOM 724 N N . GLY A 1 94 ? 14.362 4.020 -13.350 1.00 77.75 94 GLY A N 1
ATOM 725 C CA . GLY A 1 94 ? 14.748 4.724 -14.573 1.00 77.75 94 GLY A CA 1
ATOM 726 C C . GLY A 1 94 ? 14.034 6.057 -14.828 1.00 77.75 94 GLY A C 1
ATOM 727 O O . GLY A 1 94 ? 13.898 6.444 -15.990 1.00 77.75 94 GLY A O 1
ATOM 728 N N . SER A 1 95 ? 13.546 6.741 -13.783 1.00 77.12 95 SER A N 1
ATOM 729 C CA . SER A 1 95 ? 12.752 7.981 -13.892 1.00 77.12 95 SER A CA 1
ATOM 730 C C . SER A 1 95 ? 11.542 7.877 -14.836 1.00 77.12 95 SER A C 1
ATOM 732 O O . SER A 1 95 ? 11.120 8.872 -15.434 1.00 77.12 95 SER A O 1
ATOM 734 N N . GLN A 1 96 ? 10.996 6.674 -15.028 1.00 77.62 96 GLN A N 1
ATOM 735 C CA . GLN A 1 96 ? 9.835 6.476 -15.887 1.00 77.62 96 GLN A CA 1
ATOM 736 C C . GLN A 1 96 ? 8.579 7.088 -15.251 1.00 77.62 96 GLN A C 1
ATOM 738 O O . GLN A 1 96 ? 8.461 7.130 -14.030 1.00 77.62 96 GLN A O 1
ATOM 743 N N . PRO A 1 97 ? 7.607 7.574 -16.041 1.00 77.81 97 PRO A N 1
ATOM 744 C CA . PRO A 1 97 ? 6.365 8.083 -15.474 1.00 77.81 97 PRO A CA 1
ATOM 745 C C . PRO A 1 97 ? 5.628 6.969 -14.717 1.00 77.81 97 PRO A C 1
ATOM 747 O O . PRO A 1 97 ? 5.257 5.956 -15.308 1.00 77.81 97 PRO A O 1
ATOM 750 N N . ALA A 1 98 ? 5.383 7.171 -13.419 1.00 83.81 98 ALA A N 1
ATOM 751 C CA . ALA A 1 98 ? 4.568 6.253 -12.630 1.00 83.81 98 ALA A CA 1
ATOM 752 C C . ALA A 1 98 ? 3.113 6.264 -13.118 1.00 83.81 98 ALA A C 1
ATOM 754 O O . ALA A 1 98 ? 2.517 7.326 -13.312 1.00 83.81 98 ALA A O 1
ATOM 755 N N . SER A 1 99 ? 2.535 5.075 -13.272 1.00 83.38 99 SER A N 1
ATOM 756 C CA . SER A 1 99 ? 1.128 4.880 -13.612 1.00 83.38 99 SER A CA 1
ATOM 757 C C . SER A 1 99 ? 0.412 4.206 -12.447 1.00 83.38 99 SER A C 1
ATOM 759 O O . SER A 1 99 ? 0.872 3.186 -11.950 1.00 83.38 99 SER A O 1
ATOM 761 N N . CYS A 1 100 ? -0.726 4.762 -12.039 1.00 87.19 100 CYS A N 1
ATOM 762 C CA . CYS A 1 100 ? -1.654 4.139 -11.089 1.00 87.19 100 CYS A CA 1
ATOM 763 C C . CYS A 1 100 ? -3.006 3.946 -11.765 1.00 87.19 100 CYS A C 1
ATOM 765 O O . CYS A 1 100 ? -4.021 4.516 -11.348 1.00 87.19 100 CYS A O 1
ATOM 767 N N . ALA A 1 101 ? -2.972 3.236 -12.891 1.00 86.12 101 ALA A N 1
ATOM 768 C CA . ALA A 1 101 ? -4.169 2.847 -13.611 1.00 86.12 101 ALA A CA 1
ATOM 769 C C . ALA A 1 101 ? -5.007 1.899 -12.743 1.00 86.12 101 ALA A C 1
ATOM 771 O O . ALA A 1 101 ? -4.462 1.045 -12.054 1.00 86.12 101 ALA A O 1
ATOM 772 N N . LEU A 1 102 ? -6.322 2.096 -12.775 1.00 86.44 102 LEU A N 1
ATOM 773 C CA . LEU A 1 102 ? -7.294 1.260 -12.076 1.00 86.44 102 LEU A CA 1
ATOM 774 C C . LEU A 1 102 ? -7.646 0.048 -12.950 1.00 86.44 102 LEU A C 1
ATOM 776 O O . LEU A 1 102 ? -7.872 0.214 -14.153 1.00 86.44 102 LEU A O 1
ATOM 780 N N . ASP A 1 103 ? -7.720 -1.139 -12.351 1.00 82.38 103 ASP A N 1
ATOM 781 C CA . ASP A 1 103 ? -8.061 -2.395 -13.034 1.00 82.38 103 ASP A CA 1
ATOM 782 C C . ASP A 1 103 ? -9.577 -2.615 -13.195 1.00 82.38 103 ASP A C 1
ATOM 784 O O . ASP A 1 103 ? -10.012 -3.439 -14.003 1.00 82.38 103 ASP A O 1
ATOM 788 N N . GLY A 1 104 ? -10.412 -1.884 -12.453 1.00 80.69 104 GLY A N 1
ATOM 789 C CA . GLY A 1 104 ? -11.868 -1.910 -12.548 1.00 80.69 104 GLY A CA 1
ATOM 790 C C . GLY A 1 104 ? -12.574 -2.071 -11.200 1.00 80.69 104 GLY A C 1
ATOM 791 O O . GLY A 1 104 ? -12.502 -1.217 -10.324 1.00 80.69 104 GLY A O 1
ATOM 792 N N . SER A 1 105 ? -13.384 -3.125 -11.063 1.00 80.62 105 SER A N 1
ATOM 793 C CA . SER A 1 105 ? -14.280 -3.299 -9.906 1.00 80.62 105 SER A CA 1
ATOM 794 C C . SER A 1 105 ? -13.602 -3.830 -8.644 1.00 80.62 105 SER A C 1
ATOM 796 O O . SER A 1 105 ? -14.224 -3.816 -7.585 1.00 80.62 105 SER A O 1
ATOM 798 N N . GLU A 1 106 ? -12.376 -4.337 -8.764 1.00 85.56 106 GLU A N 1
ATOM 799 C CA . GLU A 1 106 ? -11.605 -4.895 -7.647 1.00 85.56 106 GLU A CA 1
ATOM 800 C C . GLU A 1 106 ? -10.759 -3.821 -6.935 1.00 85.56 106 GLU A C 1
ATOM 802 O O . GLU A 1 106 ? -10.232 -4.067 -5.849 1.00 85.56 106 GLU A O 1
ATOM 807 N N . ASP A 1 107 ? -10.648 -2.617 -7.512 1.00 89.31 107 ASP A N 1
ATOM 808 C CA . ASP A 1 107 ? -9.918 -1.510 -6.904 1.00 89.31 107 ASP A CA 1
ATOM 809 C C . ASP A 1 107 ? -10.628 -1.008 -5.644 1.00 89.31 107 ASP A C 1
ATOM 811 O O . ASP A 1 107 ? -11.795 -0.607 -5.661 1.00 89.31 107 ASP A O 1
ATOM 815 N N . ILE A 1 108 ? -9.891 -0.964 -4.534 1.00 92.62 108 ILE A N 1
ATOM 816 C CA . ILE A 1 108 ? -10.409 -0.438 -3.264 1.00 92.62 108 ILE A CA 1
ATOM 817 C C . ILE A 1 108 ? -10.624 1.080 -3.345 1.00 92.62 108 ILE A C 1
ATOM 819 O O . ILE A 1 108 ? -11.567 1.610 -2.751 1.00 92.62 108 ILE A O 1
ATOM 823 N N . TYR A 1 109 ? -9.736 1.781 -4.053 1.00 93.69 109 TYR A N 1
ATOM 824 C CA . TYR A 1 109 ? -9.723 3.235 -4.186 1.00 93.69 109 TYR A CA 1
ATOM 825 C C . TYR A 1 109 ? -10.075 3.638 -5.615 1.00 93.69 109 TYR A C 1
ATOM 827 O O . TYR A 1 109 ? -9.492 3.139 -6.568 1.00 93.69 109 TYR A O 1
ATOM 835 N N . SER A 1 110 ? -11.006 4.579 -5.761 1.00 92.12 110 SER A N 1
ATOM 836 C CA . SER A 1 110 ? -11.517 5.014 -7.071 1.00 92.12 110 SER A CA 1
ATOM 837 C C . SER A 1 110 ? -10.846 6.275 -7.623 1.00 92.12 110 SER A C 1
ATOM 839 O O . SER A 1 110 ? -11.100 6.657 -8.765 1.00 92.12 110 SER A O 1
ATOM 841 N N . ALA A 1 111 ? -9.994 6.937 -6.835 1.00 91.12 111 ALA A N 1
ATOM 842 C CA . ALA A 1 111 ? -9.231 8.103 -7.266 1.00 91.12 111 ALA A CA 1
ATOM 843 C C . ALA A 1 111 ? -7.738 7.915 -6.997 1.00 91.12 111 ALA A C 1
ATOM 845 O O . ALA A 1 111 ? -7.333 7.667 -5.858 1.00 91.12 111 ALA A O 1
ATOM 846 N N . THR A 1 112 ? -6.927 8.108 -8.038 1.00 93.50 112 THR A N 1
ATOM 847 C CA . THR A 1 112 ? -5.468 7.979 -7.986 1.00 93.50 112 THR A CA 1
ATOM 848 C C . THR A 1 112 ? -4.783 9.245 -8.490 1.00 93.50 112 THR A C 1
ATOM 850 O O . THR A 1 112 ? -5.277 9.939 -9.380 1.00 93.50 112 THR A O 1
ATOM 853 N N . ASN A 1 113 ? -3.642 9.578 -7.893 1.00 92.06 113 ASN A N 1
ATOM 854 C CA . ASN A 1 113 ? -2.754 10.629 -8.373 1.00 92.06 113 ASN A CA 1
ATOM 855 C C . ASN A 1 113 ? -1.311 10.201 -8.130 1.00 92.06 113 ASN A C 1
ATOM 857 O O . ASN A 1 113 ? -0.843 10.188 -6.991 1.00 92.06 113 ASN A O 1
ATOM 861 N N . CYS A 1 114 ? -0.631 9.841 -9.208 1.00 92.44 114 CYS A N 1
ATOM 862 C CA . CYS A 1 114 ? 0.697 9.266 -9.159 1.00 92.44 114 CYS A CA 1
ATOM 863 C C . CYS A 1 114 ? 1.623 10.021 -10.086 1.00 92.44 114 CYS A C 1
ATOM 865 O O . CYS A 1 114 ? 1.273 10.332 -11.224 1.00 92.44 114 CYS A O 1
ATOM 867 N N . GLY A 1 115 ? 2.806 10.326 -9.580 1.00 89.50 115 GLY A N 1
ATOM 868 C CA . GLY A 1 115 ? 3.788 11.060 -10.342 1.00 89.50 115 GLY A CA 1
ATOM 869 C C . GLY A 1 115 ? 5.130 11.104 -9.648 1.00 89.50 115 GLY A C 1
ATOM 870 O O . GLY A 1 115 ? 5.287 10.721 -8.486 1.00 89.50 115 GLY A O 1
ATOM 871 N N . LEU A 1 116 ? 6.102 11.586 -10.404 1.00 89.25 116 LEU A N 1
ATOM 872 C CA . LEU A 1 116 ? 7.424 11.896 -9.903 1.00 89.25 116 LEU A CA 1
ATOM 873 C C . LEU A 1 116 ? 7.381 13.249 -9.174 1.00 89.25 116 LEU A C 1
ATOM 875 O O . LEU A 1 116 ? 6.668 14.170 -9.583 1.00 89.25 116 LEU A O 1
ATOM 879 N N . SER A 1 117 ? 8.122 13.372 -8.079 1.00 90.25 117 SER A N 1
ATOM 880 C CA . SER A 1 117 ? 8.280 14.628 -7.355 1.00 90.25 117 SER A CA 1
ATOM 881 C C . SER A 1 117 ? 8.991 15.678 -8.219 1.00 90.25 117 SER A C 1
ATOM 883 O O . SER A 1 117 ? 9.688 15.352 -9.177 1.00 90.25 117 SER A O 1
ATOM 885 N N . LEU A 1 118 ? 8.830 16.965 -7.886 1.00 87.88 118 LEU A N 1
ATOM 886 C CA . LEU A 1 118 ? 9.414 18.073 -8.665 1.00 87.88 118 LEU A CA 1
ATOM 887 C C . LEU A 1 118 ? 10.948 18.037 -8.740 1.00 87.88 118 LEU A C 1
ATOM 889 O O . LEU A 1 118 ? 11.535 18.592 -9.662 1.00 87.88 118 LEU A O 1
ATOM 893 N N . ASP A 1 119 ? 11.583 17.444 -7.735 1.00 89.56 119 ASP A N 1
ATOM 894 C CA . ASP A 1 119 ? 13.025 17.219 -7.641 1.00 89.56 119 ASP A CA 1
ATOM 895 C C . ASP A 1 119 ? 13.459 15.877 -8.250 1.00 89.56 119 ASP A C 1
ATOM 897 O O . ASP A 1 119 ? 14.623 15.507 -8.128 1.00 89.56 119 ASP A O 1
ATOM 901 N N . GLU A 1 120 ? 12.529 15.143 -8.866 1.00 87.44 120 GLU A N 1
ATOM 902 C CA . GLU A 1 120 ? 12.739 13.861 -9.546 1.00 87.44 120 GLU A CA 1
ATOM 903 C C . GLU A 1 120 ? 13.340 12.751 -8.662 1.00 87.44 120 GLU A C 1
ATOM 905 O O . GLU A 1 120 ? 13.760 11.702 -9.149 1.00 87.44 120 GLU A O 1
ATOM 910 N N . SER A 1 121 ? 13.367 12.961 -7.343 1.00 91.00 121 SER A N 1
ATOM 911 C CA . SER A 1 121 ? 14.037 12.079 -6.385 1.00 91.00 121 SER A CA 1
ATOM 912 C C . SER A 1 121 ? 13.150 10.939 -5.896 1.00 91.00 121 SER A C 1
ATOM 914 O O . SER A 1 121 ? 13.656 9.924 -5.413 1.00 91.00 121 SER A O 1
ATOM 916 N N . ARG A 1 122 ? 11.824 11.106 -5.965 1.00 92.88 122 ARG A N 1
ATOM 917 C CA . ARG A 1 122 ? 10.848 10.175 -5.395 1.00 92.88 122 ARG A CA 1
ATOM 918 C C . ARG A 1 122 ? 9.578 10.127 -6.232 1.00 92.88 122 ARG A C 1
ATOM 920 O O . ARG A 1 122 ? 9.164 11.124 -6.813 1.00 92.88 122 ARG A O 1
ATOM 927 N N . TYR A 1 123 ? 8.911 8.988 -6.213 1.00 92.56 123 TYR A N 1
ATOM 928 C CA . TYR A 1 123 ? 7.532 8.853 -6.653 1.00 92.56 123 TYR A CA 1
ATOM 929 C C . TYR A 1 123 ? 6.598 9.075 -5.473 1.00 92.56 123 TYR A C 1
ATOM 931 O O . TYR A 1 123 ? 6.844 8.572 -4.374 1.00 92.56 123 TYR A O 1
ATOM 939 N N . ILE A 1 124 ? 5.528 9.827 -5.713 1.00 93.25 124 ILE A N 1
ATOM 940 C CA . ILE A 1 124 ? 4.449 10.046 -4.755 1.00 93.25 124 ILE A CA 1
ATOM 941 C C . ILE A 1 124 ? 3.184 9.472 -5.383 1.00 93.25 124 ILE A C 1
ATOM 943 O O . ILE A 1 124 ? 2.710 9.968 -6.408 1.00 93.25 124 ILE A O 1
ATOM 947 N N . LEU A 1 125 ? 2.668 8.405 -4.780 1.00 94.81 125 LEU A N 1
ATOM 948 C CA . LEU A 1 125 ? 1.532 7.641 -5.274 1.00 94.81 125 LEU A CA 1
ATOM 949 C C . LEU A 1 125 ? 0.374 7.789 -4.288 1.00 94.81 125 LEU A C 1
ATOM 951 O O . LEU A 1 125 ? 0.413 7.254 -3.182 1.00 94.81 125 LEU A O 1
ATOM 955 N N . ASN A 1 126 ? -0.652 8.536 -4.675 1.00 94.25 126 ASN A N 1
ATOM 956 C CA . ASN A 1 126 ? -1.808 8.807 -3.830 1.00 94.25 126 ASN A CA 1
ATOM 957 C C . ASN A 1 126 ? -3.025 8.021 -4.295 1.00 94.25 126 ASN A C 1
ATOM 959 O O . ASN A 1 126 ? -3.379 8.062 -5.473 1.00 94.25 126 ASN A O 1
ATOM 963 N N . PHE A 1 127 ? -3.709 7.396 -3.343 1.00 95.75 127 PHE A N 1
ATOM 964 C CA . PHE A 1 127 ? -4.949 6.661 -3.550 1.00 95.75 127 PHE A CA 1
ATOM 965 C C . PHE A 1 127 ? -5.988 7.152 -2.546 1.00 95.75 127 PHE A C 1
ATOM 967 O O . PHE A 1 127 ? -5.711 7.292 -1.355 1.00 95.75 127 PHE A O 1
ATOM 974 N N . SER A 1 128 ? -7.192 7.451 -3.019 1.00 93.38 128 SER A N 1
ATOM 975 C CA . SER A 1 128 ? -8.263 8.017 -2.199 1.00 93.38 128 SER A CA 1
ATOM 976 C C . SER A 1 128 ? -9.639 7.600 -2.713 1.00 93.38 128 SER A C 1
ATOM 978 O O . SER A 1 128 ? -9.764 6.982 -3.769 1.00 93.38 128 SER A O 1
ATOM 980 N N . ILE A 1 129 ? -10.686 7.951 -1.961 1.00 89.25 129 ILE A N 1
ATOM 981 C CA . ILE A 1 129 ? -12.080 7.604 -2.276 1.00 89.25 129 ILE A CA 1
ATOM 982 C C . ILE A 1 129 ? -12.255 6.078 -2.306 1.00 89.25 129 ILE A C 1
ATOM 984 O O . ILE A 1 129 ? -12.452 5.460 -3.353 1.00 89.25 129 ILE A O 1
ATOM 988 N N . GLY A 1 130 ? -12.154 5.488 -1.117 1.00 90.44 130 GLY A N 1
ATOM 989 C CA . GLY A 1 130 ? -12.292 4.060 -0.845 1.00 90.44 130 GLY A CA 1
ATOM 990 C C . GLY A 1 130 ? -12.278 3.805 0.660 1.00 90.44 130 GLY A C 1
ATOM 991 O O . GLY A 1 130 ? -12.300 4.755 1.447 1.00 90.44 130 GLY A O 1
ATOM 992 N N . ASN A 1 131 ? -12.250 2.539 1.072 1.00 92.94 131 ASN A N 1
ATOM 993 C CA . ASN A 1 131 ? -12.144 2.194 2.488 1.00 92.94 131 ASN A CA 1
ATOM 994 C C . ASN A 1 131 ? -11.422 0.861 2.703 1.00 92.94 131 ASN A C 1
ATOM 996 O O . ASN A 1 131 ? -11.904 -0.179 2.255 1.00 92.94 131 ASN A O 1
ATOM 1000 N N . ILE A 1 132 ? -10.330 0.887 3.466 1.00 94.88 132 ILE A N 1
ATOM 1001 C CA . ILE A 1 132 ? -9.753 -0.309 4.085 1.00 94.88 132 ILE A CA 1
ATOM 1002 C C . ILE A 1 132 ? -10.179 -0.291 5.558 1.00 94.88 132 ILE A C 1
ATOM 1004 O O . ILE A 1 132 ? -9.596 0.460 6.351 1.00 94.88 132 ILE A O 1
ATOM 1008 N N . PRO A 1 133 ? -11.189 -1.088 5.952 1.00 93.75 133 PRO A N 1
ATOM 1009 C CA . PRO A 1 133 ? -11.675 -1.084 7.324 1.00 93.75 133 PRO A CA 1
ATOM 1010 C C . PRO A 1 133 ? -10.585 -1.556 8.289 1.00 93.75 133 PRO A C 1
ATOM 1012 O O . PRO A 1 133 ? -9.670 -2.291 7.907 1.00 93.75 133 PRO A O 1
ATOM 1015 N N . ASN A 1 134 ? -10.690 -1.185 9.562 1.00 93.44 134 ASN A N 1
ATOM 1016 C CA . ASN A 1 134 ? -9.861 -1.782 10.600 1.00 93.44 134 ASN A CA 1
ATOM 1017 C C . ASN A 1 134 ? -10.074 -3.305 10.612 1.00 93.44 134 ASN A C 1
ATOM 1019 O O . ASN A 1 134 ? -11.204 -3.792 10.576 1.00 93.44 134 ASN A O 1
ATOM 1023 N N . ASN A 1 135 ? -8.979 -4.060 10.682 1.00 93.50 135 ASN A N 1
ATOM 1024 C CA . ASN A 1 135 ? -8.894 -5.507 10.460 1.00 93.50 135 ASN A CA 1
ATOM 1025 C C . ASN A 1 135 ? -9.140 -5.974 9.013 1.00 93.50 135 ASN A C 1
ATOM 1027 O O . ASN A 1 135 ? -9.178 -7.182 8.774 1.00 93.50 135 ASN A O 1
ATOM 1031 N N . GLY A 1 136 ? -9.284 -5.053 8.059 1.00 92.19 136 GLY A N 1
ATOM 1032 C CA . GLY A 1 136 ? -9.382 -5.343 6.633 1.00 92.19 136 GLY A CA 1
ATOM 1033 C C . GLY A 1 136 ? -8.051 -5.814 6.052 1.00 92.19 136 GLY A C 1
ATOM 1034 O O . GLY A 1 136 ? -6.987 -5.332 6.445 1.00 92.19 136 GLY A O 1
ATOM 1035 N N . THR A 1 137 ? -8.122 -6.764 5.122 1.00 92.94 137 THR A N 1
ATOM 1036 C CA . THR A 1 137 ? -6.972 -7.237 4.337 1.00 92.94 137 THR A CA 1
ATOM 1037 C C . THR A 1 137 ? -6.990 -6.557 2.977 1.00 92.94 137 THR A C 1
ATOM 1039 O O . THR A 1 137 ? -8.062 -6.338 2.417 1.00 92.94 137 THR A O 1
ATOM 1042 N N . PHE A 1 138 ? -5.817 -6.220 2.460 1.00 93.62 138 PHE A N 1
ATOM 1043 C CA . PHE A 1 138 ? -5.650 -5.597 1.155 1.00 93.62 138 PHE A CA 1
ATOM 1044 C C . PHE A 1 138 ? -4.366 -6.097 0.494 1.00 93.62 138 PHE A C 1
ATOM 1046 O O . PHE A 1 138 ? -3.471 -6.623 1.163 1.00 93.62 138 PHE A O 1
ATOM 1053 N N . VAL A 1 139 ? -4.282 -5.920 -0.820 1.00 92.94 139 VAL A N 1
ATOM 1054 C CA . VAL A 1 139 ? -3.099 -6.250 -1.614 1.00 92.94 139 VAL A CA 1
ATOM 1055 C C . VAL A 1 139 ? -2.694 -5.017 -2.404 1.00 92.94 139 VAL A C 1
ATOM 1057 O O . VAL A 1 139 ? -3.545 -4.325 -2.957 1.00 92.94 139 VAL A O 1
ATOM 1060 N N . ILE A 1 140 ? -1.400 -4.727 -2.404 1.00 93.19 140 ILE A N 1
ATOM 1061 C CA . ILE A 1 140 ? -0.764 -3.741 -3.271 1.00 93.19 140 ILE A CA 1
ATOM 1062 C C . ILE A 1 140 ? 0.028 -4.542 -4.290 1.00 93.19 140 ILE A C 1
ATOM 1064 O O . ILE A 1 140 ? 0.794 -5.425 -3.902 1.00 93.19 140 ILE A O 1
ATOM 1068 N N . ALA A 1 141 ? -0.165 -4.243 -5.566 1.00 92.19 141 ALA A N 1
ATOM 1069 C CA . ALA A 1 141 ? 0.517 -4.920 -6.651 1.00 92.19 141 ALA A CA 1
ATOM 1070 C C . ALA A 1 141 ? 1.219 -3.897 -7.549 1.00 92.19 141 ALA A C 1
ATOM 1072 O O . ALA A 1 141 ? 0.732 -2.778 -7.720 1.00 92.19 141 ALA A O 1
ATOM 1073 N N . GLU A 1 142 ? 2.374 -4.271 -8.081 1.00 91.25 142 GLU A N 1
ATOM 1074 C CA . GLU A 1 142 ? 3.151 -3.485 -9.032 1.00 91.25 142 GLU A CA 1
ATOM 1075 C C . GLU A 1 142 ? 3.515 -4.330 -10.251 1.00 91.25 142 GLU A C 1
ATOM 1077 O O . GLU A 1 142 ? 3.675 -5.554 -10.174 1.00 91.25 142 GLU A O 1
ATOM 1082 N N . ASP A 1 143 ? 3.543 -3.668 -11.400 1.00 87.44 143 ASP A N 1
ATOM 1083 C CA . ASP A 1 143 ? 3.994 -4.234 -12.659 1.00 87.44 143 ASP A CA 1
ATOM 1084 C C . ASP A 1 143 ? 4.979 -3.256 -13.298 1.00 87.44 143 ASP A C 1
ATOM 1086 O O . ASP A 1 143 ? 4.764 -2.040 -13.303 1.00 87.44 143 ASP A O 1
ATOM 1090 N N . GLY A 1 144 ? 6.045 -3.805 -13.869 1.00 83.62 144 GLY A N 1
ATOM 1091 C CA . GLY A 1 144 ? 7.038 -3.065 -14.637 1.00 83.62 144 GLY A CA 1
ATOM 1092 C C . GLY A 1 144 ? 8.474 -3.300 -14.191 1.00 83.62 144 GLY A C 1
ATOM 1093 O O . GLY A 1 144 ? 9.377 -3.143 -15.014 1.00 83.62 144 GLY A O 1
ATOM 1094 N N . VAL A 1 145 ? 8.703 -3.697 -12.939 1.00 86.69 145 VAL A N 1
ATOM 1095 C CA . VAL A 1 145 ? 10.050 -3.882 -12.382 1.00 86.69 145 VAL A CA 1
ATOM 1096 C C . VAL A 1 145 ? 10.111 -5.208 -11.633 1.00 86.69 145 VAL A C 1
ATOM 1098 O O . VAL A 1 145 ? 9.122 -5.675 -11.085 1.00 86.69 145 VAL A O 1
ATOM 1101 N N . ASP A 1 146 ? 11.283 -5.844 -11.623 1.00 89.19 146 ASP A N 1
ATOM 1102 C CA . ASP A 1 146 ? 11.468 -7.054 -10.825 1.00 89.19 146 ASP A CA 1
ATOM 1103 C C . ASP A 1 146 ? 11.308 -6.711 -9.326 1.00 89.19 146 ASP A C 1
ATOM 1105 O O . ASP A 1 146 ? 11.990 -5.798 -8.843 1.00 89.19 146 ASP A O 1
ATOM 1109 N N . PRO A 1 147 ? 10.491 -7.453 -8.554 1.00 90.38 147 PRO A N 1
ATOM 1110 C CA . PRO A 1 147 ? 10.242 -7.156 -7.141 1.00 90.38 147 PRO A CA 1
ATOM 1111 C C . PRO A 1 147 ? 11.511 -7.119 -6.284 1.00 90.38 147 PRO A C 1
ATOM 1113 O O . PRO A 1 147 ? 11.556 -6.425 -5.273 1.00 90.38 147 PRO A O 1
ATOM 1116 N N . SER A 1 148 ? 12.554 -7.860 -6.675 1.00 90.38 148 SER A N 1
ATOM 1117 C CA . SER A 1 148 ? 13.844 -7.884 -5.978 1.00 90.38 148 SER A CA 1
ATOM 1118 C C . SER A 1 148 ? 14.697 -6.633 -6.207 1.00 90.38 148 SER A C 1
ATOM 1120 O O . SER A 1 148 ? 15.614 -6.372 -5.425 1.00 90.38 148 SER A O 1
ATOM 1122 N N . LEU A 1 149 ? 14.397 -5.869 -7.260 1.00 90.06 149 LEU A N 1
ATOM 1123 C CA . LEU A 1 149 ? 15.040 -4.601 -7.605 1.00 90.06 149 LEU A CA 1
ATOM 1124 C C . LEU A 1 149 ? 14.181 -3.393 -7.209 1.00 90.06 149 LEU A C 1
ATOM 1126 O O . LEU A 1 149 ? 14.681 -2.269 -7.158 1.00 90.06 149 LEU A O 1
ATOM 1130 N N . PHE A 1 150 ? 12.898 -3.609 -6.905 1.00 91.31 150 PHE A N 1
ATOM 1131 C CA . PHE A 1 150 ? 12.001 -2.541 -6.491 1.00 91.31 150 PHE A CA 1
ATOM 1132 C C . PHE A 1 150 ? 12.405 -1.993 -5.103 1.00 91.31 150 PHE A C 1
ATOM 1134 O O . PHE A 1 150 ? 12.553 -2.761 -4.145 1.00 91.31 150 PHE A O 1
ATOM 1141 N N . PRO A 1 151 ? 12.590 -0.670 -4.946 1.00 92.31 151 PRO A N 1
ATOM 1142 C CA . PRO A 1 151 ? 13.024 -0.085 -3.679 1.00 92.31 151 PRO A CA 1
ATOM 1143 C C . PRO A 1 151 ? 11.941 -0.151 -2.592 1.00 92.31 151 PRO A C 1
ATOM 1145 O O . PRO A 1 151 ? 10.751 -0.276 -2.863 1.00 92.31 151 PRO A O 1
ATOM 1148 N N . THR A 1 152 ? 12.342 -0.010 -1.328 1.00 94.81 152 THR A N 1
ATOM 1149 C CA . THR A 1 152 ? 11.398 0.028 -0.201 1.00 94.81 152 THR A CA 1
ATOM 1150 C C . THR A 1 152 ? 10.356 1.136 -0.372 1.00 94.81 152 THR A C 1
ATOM 1152 O O . THR A 1 152 ? 10.688 2.287 -0.670 1.00 94.81 152 THR A O 1
ATOM 1155 N N . VAL A 1 153 ? 9.097 0.784 -0.128 1.00 95.88 153 VAL A N 1
ATOM 1156 C CA . VAL A 1 153 ? 7.942 1.678 -0.167 1.00 95.88 153 VAL A CA 1
ATOM 1157 C C . VAL A 1 153 ? 7.632 2.160 1.242 1.00 95.88 153 VAL A C 1
ATOM 1159 O O . VAL A 1 153 ? 7.514 1.353 2.163 1.00 95.88 153 VAL A O 1
ATOM 1162 N N . SER A 1 154 ? 7.449 3.468 1.409 1.00 97.06 154 SER A N 1
ATOM 1163 C CA . SER A 1 154 ? 6.905 4.058 2.634 1.00 97.06 154 SER A CA 1
ATOM 1164 C C . SER A 1 154 ? 5.421 4.345 2.445 1.00 97.06 154 SER A C 1
ATOM 1166 O O . SER A 1 154 ? 5.053 5.120 1.568 1.00 97.06 154 SER A O 1
ATOM 1168 N N . LEU A 1 155 ? 4.566 3.723 3.251 1.00 96.75 155 LEU A N 1
ATOM 1169 C CA . LEU A 1 155 ? 3.115 3.866 3.195 1.00 96.75 155 LEU A CA 1
ATOM 1170 C C . LEU A 1 155 ? 2.603 4.679 4.379 1.00 96.75 155 LEU A C 1
ATOM 1172 O O . LEU A 1 155 ? 2.825 4.333 5.541 1.00 96.75 155 LEU A O 1
ATOM 1176 N N . VAL A 1 156 ? 1.844 5.727 4.081 1.00 96.62 156 VAL A N 1
ATOM 1177 C CA . VAL A 1 156 ? 1.147 6.577 5.044 1.00 96.62 156 VAL A CA 1
ATOM 1178 C C . VAL A 1 156 ? -0.355 6.425 4.832 1.00 96.62 156 VAL A C 1
ATOM 1180 O O . VAL A 1 156 ? -0.872 6.702 3.753 1.00 96.62 156 VAL A O 1
ATOM 1183 N N . ALA A 1 157 ? -1.075 5.990 5.865 1.00 94.31 157 ALA A N 1
ATOM 1184 C CA . ALA A 1 157 ? -2.528 5.888 5.806 1.00 94.31 157 ALA A CA 1
ATOM 1185 C C . ALA A 1 157 ? -3.186 7.248 6.056 1.00 94.31 157 ALA A C 1
ATOM 1187 O O . ALA A 1 157 ? -2.824 7.975 6.984 1.00 94.31 157 ALA A O 1
ATOM 1188 N N . ILE A 1 158 ? -4.213 7.548 5.267 1.00 93.12 158 ILE A N 1
ATOM 1189 C CA . ILE A 1 158 ? -5.125 8.666 5.485 1.00 93.12 158 ILE A CA 1
ATOM 1190 C C . ILE A 1 158 ? -6.348 8.094 6.197 1.00 93.12 158 ILE A C 1
ATOM 1192 O O . ILE A 1 158 ? -7.099 7.297 5.631 1.00 93.12 158 ILE A O 1
ATOM 1196 N N . THR A 1 159 ? -6.546 8.468 7.456 1.00 90.25 159 THR A N 1
ATOM 1197 C CA . THR A 1 159 ? -7.661 7.972 8.267 1.00 90.25 159 THR A CA 1
ATOM 1198 C C . THR A 1 159 ? -8.875 8.886 8.160 1.00 90.25 159 THR A C 1
ATOM 1200 O O . THR A 1 159 ? -8.756 10.100 7.979 1.00 90.25 159 THR A O 1
ATOM 1203 N N . SER A 1 160 ? -10.072 8.308 8.291 1.00 78.25 160 SER A N 1
ATOM 1204 C CA . SER A 1 160 ? -11.265 9.120 8.542 1.00 78.25 160 SER A CA 1
ATOM 1205 C C . SER A 1 160 ? -11.087 9.861 9.873 1.00 78.25 160 SER A C 1
ATOM 1207 O O . SER A 1 160 ? -10.551 9.266 10.814 1.00 78.25 160 SER A O 1
ATOM 1209 N N . PRO A 1 161 ? -11.554 11.117 10.011 1.00 69.12 161 PRO A N 1
ATOM 1210 C CA . PRO A 1 161 ? -11.596 11.766 11.313 1.00 69.12 161 PRO A CA 1
ATOM 1211 C C . PRO A 1 161 ? -12.375 10.878 12.287 1.00 69.12 161 PRO A C 1
ATOM 1213 O O . PRO A 1 161 ? -13.569 10.629 12.106 1.00 69.12 161 PRO A O 1
ATOM 1216 N N . VAL A 1 162 ? -11.688 10.370 13.309 1.00 65.50 162 VAL A N 1
ATOM 1217 C CA . VAL A 1 162 ? -12.342 9.732 14.450 1.00 65.50 162 VAL A CA 1
ATOM 1218 C C . VAL A 1 162 ? -13.052 10.859 15.197 1.00 65.50 162 VAL A C 1
ATOM 1220 O O . VAL A 1 162 ? -12.384 11.832 15.556 1.00 65.50 162 VAL A O 1
ATOM 1223 N N . PRO A 1 163 ? -14.377 10.792 15.424 1.00 59.28 163 PRO A N 1
ATOM 1224 C CA . PRO A 1 163 ? -15.045 11.781 1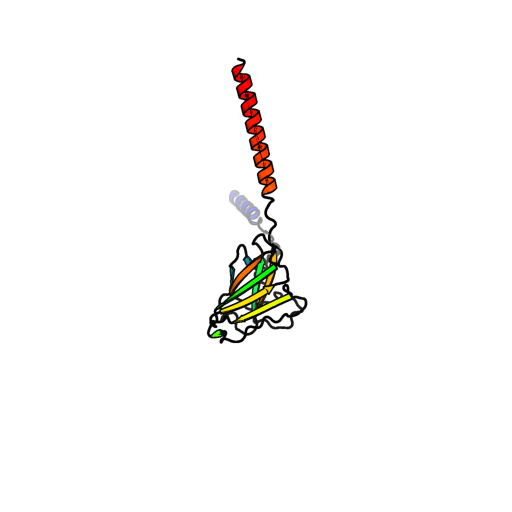6.253 1.00 59.28 163 PRO A CA 1
ATOM 1225 C C . PRO A 1 163 ? -14.348 11.791 17.612 1.00 59.28 163 PRO A C 1
ATOM 1227 O O . PRO A 1 163 ? -14.313 10.761 18.289 1.00 59.28 163 PRO A O 1
ATOM 1230 N N . GLU A 1 164 ? -13.752 12.921 17.997 1.00 67.00 164 GLU A N 1
ATOM 1231 C CA . GLU A 1 164 ? -13.134 13.028 19.315 1.00 67.00 164 GLU A CA 1
ATOM 1232 C C . GLU A 1 164 ? -14.173 12.637 20.381 1.00 67.00 164 GLU A C 1
ATOM 1234 O O . GLU A 1 164 ? -15.340 13.049 20.275 1.00 67.00 164 GLU A O 1
ATOM 1239 N N . PRO A 1 165 ? -13.801 11.833 21.401 1.00 63.28 165 PRO A N 1
ATOM 1240 C CA . PRO A 1 165 ? -14.713 11.540 22.496 1.00 63.28 165 PRO A CA 1
ATOM 1241 C C . PRO A 1 165 ? -15.145 12.880 23.073 1.00 63.28 165 PRO A C 1
ATOM 1243 O O . PRO A 1 165 ? -14.289 13.672 23.452 1.00 63.28 165 PRO A O 1
ATOM 1246 N N . SER A 1 166 ? -16.452 13.159 23.078 1.00 66.44 166 SER A N 1
ATOM 1247 C CA . SER A 1 166 ? -16.978 14.500 23.328 1.00 66.44 166 SER A CA 1
ATOM 1248 C C . SER A 1 166 ? -16.353 15.104 24.587 1.00 66.44 166 SER A C 1
ATOM 1250 O O . SER A 1 166 ? -16.752 14.793 25.709 1.00 66.44 166 SER A O 1
ATOM 1252 N N . SER A 1 167 ? -15.375 15.990 24.403 1.00 67.81 167 SER A N 1
ATOM 1253 C CA . SER A 1 167 ? -14.605 16.634 25.474 1.00 67.81 167 SER A CA 1
ATOM 1254 C C . SER A 1 167 ? -15.537 17.411 26.404 1.00 67.81 167 SER A C 1
ATOM 1256 O O . SER A 1 167 ? -15.287 17.549 27.596 1.00 67.81 167 SER A O 1
ATOM 1258 N N . LEU A 1 168 ? -16.679 17.840 25.860 1.00 69.44 168 LEU A N 1
ATOM 1259 C CA . LEU A 1 168 ? -17.791 18.480 26.551 1.00 69.44 168 LEU A CA 1
ATOM 1260 C C . LEU A 1 168 ? -18.507 17.537 27.529 1.00 69.44 168 LEU A C 1
ATOM 1262 O O . LEU A 1 168 ? -18.908 17.966 28.607 1.00 69.44 168 LEU A O 1
ATOM 1266 N N . LEU A 1 169 ? -18.615 16.249 27.198 1.00 73.69 169 LEU A N 1
ATOM 1267 C CA . LEU A 1 169 ? -19.200 15.238 28.075 1.00 73.69 169 LEU A CA 1
ATOM 1268 C C . LEU A 1 169 ? -18.260 14.964 29.251 1.00 73.69 169 LEU A C 1
ATOM 1270 O O . LEU A 1 169 ? -18.702 15.071 30.392 1.00 73.69 169 LEU A O 1
ATOM 1274 N N . PHE A 1 170 ? -16.958 14.784 28.995 1.00 74.50 170 PHE A N 1
ATOM 1275 C CA . PHE A 1 170 ? -15.942 14.664 30.050 1.00 74.50 170 PHE A CA 1
ATOM 1276 C C . PHE A 1 170 ? -15.845 15.914 30.938 1.00 74.50 170 PHE A C 1
ATOM 1278 O O . PHE A 1 170 ? -15.806 15.790 32.166 1.00 74.50 170 PHE A O 1
ATOM 1285 N N . LEU A 1 171 ? -15.877 17.111 30.344 1.00 80.31 171 LEU A N 1
ATOM 1286 C CA . LEU A 1 171 ? -15.915 18.383 31.069 1.00 80.31 171 LEU A CA 1
ATOM 1287 C C . LEU A 1 171 ? -17.1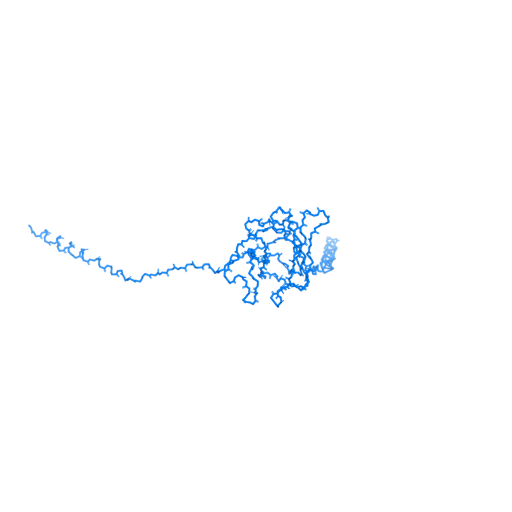82 18.489 31.931 1.00 80.31 171 LEU A C 1
ATOM 1289 O O . LEU A 1 171 ? -17.096 18.886 33.091 1.00 80.31 171 LEU A O 1
ATOM 1293 N N . SER A 1 172 ? -18.344 18.092 31.402 1.00 78.44 172 SER A N 1
ATOM 1294 C CA . SER A 1 172 ? -19.612 18.138 32.138 1.00 78.44 172 SER A CA 1
ATOM 1295 C C . SER A 1 172 ? -19.624 17.184 33.335 1.00 78.44 172 SER A C 1
ATOM 1297 O O . SER A 1 172 ? -20.004 17.588 34.434 1.00 78.44 172 SER A O 1
ATOM 1299 N N . THR A 1 173 ? -19.121 15.955 33.170 1.00 81.75 173 THR A N 1
ATOM 1300 C CA . THR A 1 173 ? -18.996 14.990 34.270 1.00 81.75 173 THR A CA 1
ATOM 1301 C C . THR A 1 173 ? -17.956 15.430 35.296 1.00 81.75 173 THR A C 1
ATOM 1303 O O . THR A 1 173 ? -18.207 15.329 36.495 1.00 81.75 173 THR A O 1
ATOM 1306 N N . GLY A 1 174 ? -16.826 15.994 34.856 1.00 82.94 174 GLY A N 1
ATOM 1307 C CA . GLY A 1 174 ? -15.798 16.531 35.750 1.00 82.94 174 GLY A CA 1
ATOM 1308 C C . GLY A 1 174 ? -16.305 17.713 36.579 1.00 82.94 174 GLY A C 1
ATOM 1309 O O . GLY A 1 174 ? -16.101 17.755 37.794 1.00 82.94 174 GLY A O 1
ATOM 1310 N N . PHE A 1 175 ? -17.035 18.637 35.950 1.00 85.94 175 PHE A N 1
ATOM 1311 C CA . PHE A 1 175 ? -17.640 19.779 36.633 1.00 85.94 175 PHE A CA 1
ATOM 1312 C C . PHE A 1 175 ? -18.706 19.337 37.643 1.00 85.94 175 PHE A C 1
ATOM 1314 O O . PHE A 1 175 ? -18.722 19.817 38.776 1.00 85.94 175 PHE A O 1
ATOM 1321 N N . PHE A 1 176 ? -19.551 18.371 37.277 1.00 83.94 176 PHE A N 1
ATOM 1322 C CA . PHE A 1 176 ? -20.573 17.834 38.173 1.00 83.94 176 PHE A CA 1
ATOM 1323 C C . PHE A 1 176 ? -19.964 17.167 39.418 1.00 83.94 176 PHE A C 1
ATOM 1325 O O . PHE A 1 176 ? -20.391 17.442 40.542 1.00 83.94 176 PHE A O 1
ATOM 1332 N N . CYS A 1 177 ? -18.909 16.361 39.249 1.00 85.62 177 CYS A N 1
ATOM 1333 C CA . CYS A 1 177 ? -18.177 15.761 40.368 1.00 85.62 177 CYS A CA 1
ATOM 1334 C C . CYS A 1 177 ? -17.511 16.814 41.271 1.00 85.62 177 CYS A C 1
ATOM 1336 O O . CYS A 1 177 ? -17.560 16.688 42.496 1.00 85.62 177 CYS A O 1
ATOM 1338 N N . ALA A 1 178 ? -16.935 17.874 40.695 1.00 86.50 178 ALA A N 1
ATOM 1339 C CA . ALA A 1 178 ? -16.322 18.958 41.461 1.00 86.50 178 ALA A CA 1
ATOM 1340 C C . ALA A 1 178 ? -17.353 19.741 42.295 1.00 86.50 178 ALA A C 1
ATOM 1342 O O . ALA A 1 178 ? -17.112 20.033 43.468 1.00 86.50 178 ALA A O 1
ATOM 1343 N N . VAL A 1 179 ? -18.527 20.034 41.725 1.00 87.00 179 VAL A N 1
ATOM 1344 C CA . VAL A 1 179 ? -19.627 20.705 42.438 1.00 87.00 179 VAL A CA 1
ATOM 1345 C C . VAL A 1 179 ? -20.147 19.838 43.586 1.00 87.00 179 VAL A C 1
ATOM 1347 O O . VAL A 1 179 ? -20.295 20.332 44.705 1.00 87.00 179 VAL A O 1
ATOM 1350 N N . LEU A 1 180 ? -20.358 18.538 43.355 1.00 86.44 180 LEU A N 1
ATOM 1351 C CA . LEU A 1 180 ? -20.773 17.603 44.405 1.00 86.44 180 LEU A CA 1
ATOM 1352 C C . LEU A 1 180 ? -19.756 17.523 45.549 1.00 86.44 180 LEU A C 1
ATOM 1354 O O . LEU A 1 180 ? -20.147 17.530 46.718 1.00 86.44 180 LEU A O 1
ATOM 1358 N N . PHE A 1 181 ? -18.460 17.508 45.235 1.00 87.19 181 PHE A N 1
ATOM 1359 C CA . PHE A 1 181 ? -17.405 17.503 46.246 1.00 87.19 181 PHE A CA 1
ATOM 1360 C C . PHE A 1 181 ? -17.409 18.782 47.097 1.00 87.19 181 PHE A C 1
ATOM 1362 O O . PHE A 1 181 ? -17.292 18.716 48.322 1.00 87.19 181 PHE A O 1
ATOM 1369 N N . LEU A 1 182 ? -17.598 19.951 46.478 1.00 86.75 182 LEU A N 1
ATOM 1370 C CA . LEU A 1 182 ? -17.679 21.227 47.194 1.00 86.75 182 LEU A CA 1
ATOM 1371 C C . LEU A 1 182 ? -18.919 21.312 48.098 1.00 86.75 182 LEU A C 1
ATOM 1373 O O . LEU A 1 182 ? -18.818 21.786 49.233 1.00 86.75 182 LEU A O 1
ATOM 1377 N N . LEU A 1 183 ? -20.067 20.808 47.636 1.00 84.88 183 LEU A N 1
ATOM 1378 C CA . LEU A 1 183 ? -21.298 20.736 48.432 1.00 84.88 183 LEU A CA 1
ATOM 1379 C C . LEU A 1 183 ? -21.158 19.771 49.620 1.00 84.88 183 LEU A C 1
ATOM 1381 O O . LEU A 1 183 ? -21.569 20.093 50.740 1.00 84.88 183 LEU A O 1
ATOM 1385 N N . TRP A 1 184 ? -20.527 18.614 49.409 1.00 82.12 184 TRP A N 1
ATOM 1386 C CA . TRP A 1 184 ? -20.222 17.665 50.480 1.00 82.12 184 TRP A CA 1
ATOM 1387 C C . TRP A 1 184 ? -19.256 18.263 51.516 1.00 82.12 184 TRP A C 1
ATOM 1389 O O . TRP A 1 184 ? -19.507 18.198 52.719 1.00 82.12 184 TRP A O 1
ATOM 1399 N N . ARG A 1 185 ? -18.194 18.942 51.069 1.00 82.25 185 ARG A N 1
ATOM 1400 C CA . ARG A 1 185 ? -17.229 19.593 51.967 1.00 82.25 185 ARG A CA 1
ATOM 1401 C C . ARG A 1 185 ? -17.885 20.661 52.846 1.00 82.25 185 ARG A C 1
ATOM 1403 O O . ARG A 1 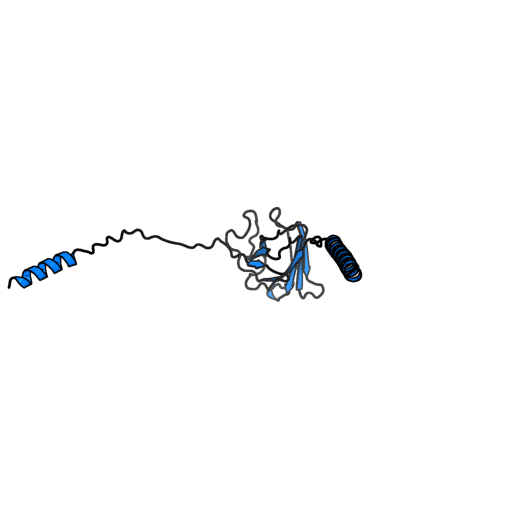185 ? -17.632 20.706 54.048 1.00 82.25 185 ARG A O 1
ATOM 1410 N N . ASN A 1 186 ? -18.744 21.504 52.271 1.00 74.38 186 ASN A N 1
ATOM 1411 C CA . ASN A 1 186 ? -19.422 22.564 53.024 1.00 74.38 186 ASN A CA 1
ATOM 1412 C C . ASN A 1 186 ? -20.439 22.020 54.038 1.00 74.38 186 ASN A C 1
ATOM 1414 O O . ASN A 1 186 ? -20.548 22.553 55.144 1.00 74.38 186 ASN A O 1
ATOM 1418 N N . SER A 1 187 ? -21.160 20.951 53.694 1.00 71.56 187 SER A N 1
ATOM 1419 C CA . SER A 1 187 ? -22.109 20.297 54.610 1.00 71.56 187 SER A CA 1
ATOM 1420 C C . SER A 1 187 ? -21.415 19.542 55.752 1.00 71.56 187 SER A C 1
ATOM 1422 O O . SER A 1 187 ? -21.934 19.491 56.866 1.00 71.56 187 SER A O 1
ATOM 1424 N N . PHE A 1 188 ? -20.213 19.011 55.519 1.00 71.19 188 PHE A N 1
ATOM 1425 C CA . PHE A 1 188 ? -19.387 18.412 56.569 1.00 71.19 188 PHE A CA 1
ATOM 1426 C C . PHE A 1 188 ? -18.841 19.463 57.553 1.00 71.19 188 PHE A C 1
ATOM 1428 O O . PHE A 1 188 ? -18.939 19.289 58.767 1.00 71.19 188 PHE A O 1
ATOM 1435 N N . LEU A 1 189 ? -18.334 20.593 57.047 1.00 63.62 189 LEU A N 1
ATOM 1436 C CA . LEU A 1 189 ? -17.792 21.674 57.882 1.00 63.62 189 LEU A CA 1
ATOM 1437 C C . LEU A 1 189 ? -18.859 22.352 58.756 1.00 63.62 189 LEU A C 1
ATOM 1439 O O . LEU A 1 189 ? -18.598 22.655 59.916 1.00 63.62 189 LEU A O 1
ATOM 1443 N N . THR A 1 190 ? -20.078 22.528 58.243 1.00 63.34 190 THR A N 1
ATOM 1444 C CA . THR A 1 190 ? -21.208 23.091 59.015 1.00 63.34 190 THR A CA 1
ATOM 1445 C C . THR A 1 190 ? -21.755 22.145 60.088 1.00 63.34 190 THR A C 1
ATOM 1447 O O . THR A 1 190 ? -22.362 22.599 61.057 1.00 63.34 190 THR A O 1
ATOM 1450 N N . ARG A 1 191 ? -21.535 20.828 59.964 1.00 59.81 191 ARG A N 1
ATOM 1451 C CA . ARG A 1 191 ? -21.844 19.868 61.038 1.00 59.81 191 ARG A CA 1
ATOM 1452 C C . ARG A 1 191 ? -20.808 19.879 62.160 1.00 59.81 191 ARG A C 1
ATOM 1454 O O . ARG A 1 191 ? -21.183 19.648 63.301 1.00 59.81 191 ARG A O 1
ATOM 1461 N N . LEU A 1 192 ? -19.544 20.167 61.855 1.00 58.75 192 LEU A N 1
ATOM 1462 C CA . LEU A 1 192 ? -18.474 20.258 62.855 1.00 58.75 192 LEU A CA 1
ATOM 1463 C C . LEU A 1 192 ? -18.531 21.542 63.691 1.00 58.75 192 LEU A C 1
ATOM 1465 O O . LEU A 1 192 ? -18.096 21.526 64.831 1.00 58.75 192 LEU A O 1
ATOM 1469 N N . SER A 1 193 ? -19.081 22.637 63.159 1.00 60.34 193 SER A N 1
ATOM 1470 C CA . SER A 1 193 ? -19.223 23.903 63.896 1.00 60.34 193 SER A CA 1
ATOM 1471 C C . SER A 1 193 ? -20.405 23.945 64.875 1.00 60.34 193 SER A C 1
ATOM 1473 O O . SER A 1 193 ? -20.562 24.934 65.582 1.00 60.34 193 SER A O 1
ATOM 1475 N N . ASN A 1 194 ? -21.267 22.923 64.866 1.00 55.06 194 ASN A N 1
ATOM 1476 C CA . ASN A 1 194 ? -22.440 22.795 65.744 1.00 55.06 194 ASN A CA 1
ATOM 1477 C C . ASN A 1 194 ? 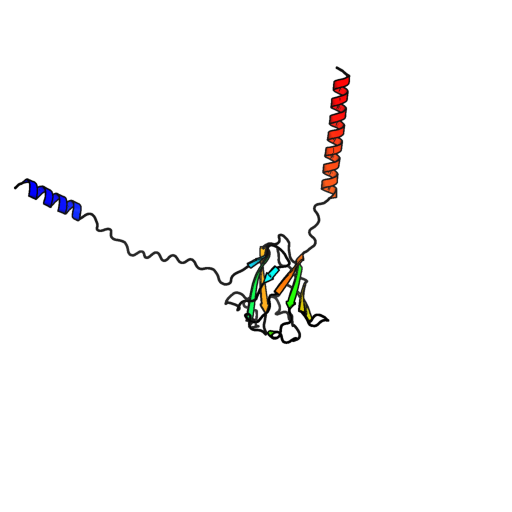-22.257 21.710 66.830 1.00 55.06 194 ASN A C 1
ATOM 1479 O O . ASN A 1 194 ? -23.230 21.337 67.487 1.00 55.06 194 ASN A O 1
ATOM 1483 N N . LEU A 1 195 ? -21.033 21.194 66.983 1.00 49.91 195 LEU A N 1
ATOM 1484 C CA . LEU A 1 195 ? -20.573 20.327 68.075 1.00 49.91 195 LEU A CA 1
ATOM 1485 C C . LEU A 1 195 ? -19.659 21.138 68.998 1.00 49.91 195 LEU A C 1
ATOM 1487 O O . LEU A 1 195 ? -19.728 20.896 70.221 1.00 49.91 195 LEU A O 1
#

pLDDT: mean 80.91, std 14.81, range [37.78, 97.25]

Radius of gyration: 34.4 Å; chains: 1; bounding box: 41×104×84 Å

Sequence (195 aa):
MRMFRFFFALALICGLSSAAKADQADFRLVILDPDYITHPIFSTPYEFSFAPCVDGQLPTNVVSSYQGCFSGVNRTGNDWVGVEMVVSNTDDLGSQPASCALDGSEDIYSATNCGLSLDESRYILNFSIGNIPNNGTFVIAEDGVDPSLFPTVSLVAITSPVPEPSSLLFLSTGFFCAVLFLLWRNSFLTRLSNL

Organism: NCBI:txid388466

Foldseek 3Di:
DVVVVVVVVVCVVVVVPDPPVPPPPPPDDDDDDPPDDEAEDQDPQDKDFWDADDPPPDPPLQPDRFGTKHKYFYQNQFKFQKKKKKFFDDVQVVLDFDDPDDRPDRDQFDDWDWGADPVNGMIIIIGGRGIQGHRRMDMDTHDDGHRVPGGMMTMGTDGDPDPPPPVVVVVVVVVVVVVVVVVVVVVVVVVVVVD

Secondary structure (DSSP, 8-state):
--HHHHHHHHHHHHHS----------------PPSS--EEE-SSSEEE--EE--TTSS-TT--S--SEEEEEEE-SSS-EEEEEEEEE--TTTTTPPP-----STT-SEEEEEEEE-TTSSEEEEEEEEEEE-TT-EEEEEE-SS-TTTSPPEEEEEEE--PPPP-HHHHHHHHHHHHHHHHHHHHHHHHHHTT-

=== Feature glossary ===
A reading guide for the features in this record.

Start from the sequence.

  · Sequence gives the chain of amino acids in standard one-letter code (A=alanine, C=cysteine, …, Y=tyrosine), read N→C. It is the only feature that is directly encoded by the gene; all structural features are derived from the folded form of this sequence.

Fold it, and you get atomic coordinates and the backbone conformation that goes with them.

  · The mmCIF table is the protein's shape written out atom by atom. For each backbone N, Cα, C, and carbonyl O, it records an (x, y, z) coordinate triple in Å plus the residue type, chain letter, and residue number.

  · Backbone dihedral angles. Every residue except chain termini has a φ (preceding-C → N → Cα → C) and a ψ (N → Cα → C → next-N). They are reported in degrees following the IUPAC sign convention. Secondary structure is essentially a statement about which (φ, ψ) basin each residue occupies.

  · DSSP 8-state secondary structure assigns each residue one of H (α-helix), G (3₁₀-helix), I (π-helix), E (extended β-strand), B (isolated β-bridge), T (hydrogen-bonded turn), S (bend), or '-' (coil). The assignment is computed from backbone hydrogen-bond geometry via the Kabsch–Sander algorithm.

  · P-SEA three-state annotation labels each residue as helix, strand, or coil based purely on the geometry of the Cα trace. It serves as a fallback when the full backbone (and thus DSSP) is unavailable.

Summarize the fold with a handful of shape descriptors and a per-residue structural alphabet.

  · Radius of gyration (Rg) is the root-mean-square distance of Cα atoms from their centroid — a single number for overall size and compactness. A globular domain of N residues has Rg ≈ 2.2·N^0.38 Å; an extended or disordered chain has a much larger Rg. The Cα contact count is the number of residue pairs whose Cα atoms are within 8 Å and are more than four positions apart in sequence — a standard proxy for tertiary packing density. The bounding box is the smallest axis-aligned box enclosing all Cα atoms.

  · Foldseek's 3Di representation compresses backbone geometry into a per-residue letter drawn from a learned twenty-state alphabet. It captures the tertiary interaction pattern around each residue — which residues are packed against it in space, regardless of where they are in sequence.

  · Accessible surface area quantifies burial. A residue with SASA near zero is packed into the hydrophobic core; one with SASA >100 Å² sits on the surface. Computed here via the Shrake–Rupley numerical algorithm with a 1.4 Å probe.

Ask how reliable the model is.

  · For AlphaFold models, the B-factor field carries pLDDT — the model's own estimate of local accuracy on a 0–100 scale. Regions with pLDDT<50 should be treated as essentially unmodeled; they often correspond to intrinsically disordered segments.

  · For experimental (PDB) structures, the B-factor (temperature factor) quantifies the positional spread of each atom in the crystal — a combination of thermal vibration and static disorder — in units of Å². High B-factors mark flexible loops or poorly resolved regions; low B-factors mark the rigid, well-ordered core.

  · PAE(i, j) answers: if I align the predicted and true structures on residue i, how far off (in Å) do I expect residue j to be? A block-diagonal PAE matrix with low values on the blocks and high values off-diagonal is the signature of a multi-domain protein with confidently predicted domains but uncertain inter-domain orientation.

Place it in context: what it resembles, what it is annotated as, and how it looks.

  · Structural nearest neighbors (via Foldseek easy-search vs the PDB). Reported per hit: target PDB id, E-value, and alignment TM-score. A TM-score above ~0.5 is the conventional threshold for 'same fold'.

  · Functional annotations link the protein to curated databases. InterPro entries identify conserved domains and families by matching the sequence against member-database signatures (Pfam, PROSITE, CDD, …). Gene Ontology (GO) terms describe molecular function, biological process, and cellular component in a controlled vocabulary. CATH places the structure in a hierarchical fold classification (Class/Architecture/Topology/Homologous-superfamily). The organism is the source species.

  · Plot images: a contact map (which residues are close in 3D, as an N×N binary image), a Ramachandran scatter (backbone torsion angles, revealing secondary-structure composition at a glance), and — for AlphaFold structures — a PAE heatmap (pairwise prediction confidence).

  · Structure images are PyMOL renders from six orthogonal camera directions. Cartoon representation draws helices as coils and strands as arrows; sticks shows the backbone as bonds; surface shows the solvent-excluded envelope. Rainbow coloring maps sequence position to hue (blue→red, N→C); chain coloring assigns a distinct color per polypeptide.